Protein AF-A0A6P4Y983-F1 (afdb_monomer)

Organism: Branchiostoma belcheri (NCBI:txid7741)

Secondary structure (DSSP, 8-state):
--------------------------PPPPPP--SSSS----HHHHHHTT----TT-HHHHHHHHHHHHHHHHHHT--TTT------SS-HHHHHHHHHHHHS-STTS-S-----SEEEEEPPS-TT--HHHHHHHHHHTT---EEE-SSSS-EEEEE--SS--HHHHHHHHHHHHHHHHHTT--SS-----

InterPro domains:
  IPR015421 Pyridoxal phosphate-dependent transferase, major domain [G3DSA:3.40.640.10] (42-106)
  IPR015422 Pyridoxal phosphate-dependent transferase, small domain [G3DSA:3.90.1150.10] (110-191)
  IPR015424 Pyridoxal phosphate-dependent transferase [SSF53383] (32-105)
  IPR015424 Pyridoxal phosphate-dependent transferase [SSF53383] (116-183)

Solvent-accessible surface area (backbone atoms only — not comparable to full-atom values): 12971 Å² total; per-residue (Å²): 138,83,90,85,88,85,85,89,82,89,88,85,81,86,84,90,78,83,93,72,88,79,92,67,91,67,76,80,79,80,76,87,57,92,56,101,62,82,65,77,74,56,71,68,59,59,57,56,69,79,56,91,72,53,86,83,34,68,66,44,45,50,52,52,51,50,52,31,53,50,52,32,60,75,68,72,50,59,74,91,84,47,83,63,76,91,70,92,70,55,74,67,50,57,54,50,55,46,51,74,70,72,51,75,83,88,71,92,71,77,77,88,78,57,70,47,66,36,77,42,69,61,71,92,46,94,69,64,46,71,70,59,56,48,51,56,33,40,76,71,73,46,82,70,44,85,37,80,88,62,99,57,69,30,33,31,47,72,67,73,77,102,72,52,75,66,56,54,52,51,51,52,50,51,51,52,51,48,32,52,78,51,72,45,66,82,80,69,76,76,86,127

Radius of gyration: 29.9 Å; Cα contacts (8 Å, |Δi|>4): 115; chains: 1; bounding box: 56×86×86 Å

Nearest PDB structures (foldseek):
  1m32-assembly3_E  TM=9.397E-01  e=3.507E-06  Salmonella enterica subsp. enterica serovar Typhimurium
  7e7g-assembly1_A-2  TM=9.393E-01  e=1.374E-05  Pseudomonas aeruginosa PAO1
  6pd2-assembly2_B  TM=8.589E-01  e=5.385E-05  Treponema denticola ATCC 35405
  3zrq-assembly1_A  TM=8.409E-01  e=9.790E-03  Saccharolobus solfataricus P2
  5wt5-assembly1_B  TM=8.359E-01  e=9.911E-01  Helicobacter pylori 26695

Sequence (192 aa):
MPLNRQANAAISNGNHSPAAEKAGSSLPADKKLFTPGPLGVSLTTKQAMLRDLGSRDVEFVNKVSFIRQRLLEVAGVPASTHTCVPVQGSGTFAVEAVITTTVPRESGKVKEDRYIITSYHFPDHPAFSFKDFYSRLNDKGQVIYPGKVTKADCFRVGNIGHLFPEDMQHLLHCIQEVCADMGIPLPLKTSS

Structure (mmCIF, N/CA/C/O backbone):
data_AF-A0A6P4Y983-F1
#
_entry.id   AF-A0A6P4Y983-F1
#
loop_
_atom_site.group_PDB
_atom_site.id
_atom_site.type_symbol
_atom_site.label_atom_id
_atom_site.label_alt_id
_atom_site.label_comp_id
_atom_site.label_asym_id
_atom_site.label_entity_id
_atom_site.label_seq_id
_atom_site.pdbx_PDB_ins_code
_atom_site.Cartn_x
_atom_site.Cartn_y
_atom_site.Cartn_z
_atom_site.occupancy
_atom_site.B_iso_or_equiv
_atom_site.auth_seq_id
_atom_site.auth_comp_id
_atom_site.auth_asym_id
_atom_site.auth_atom_id
_atom_site.pdbx_PDB_model_num
ATOM 1 N N . MET A 1 1 ? 1.356 -61.936 58.377 1.00 36.00 1 MET A N 1
ATOM 2 C CA . MET A 1 1 ? 1.682 -62.749 57.181 1.00 36.00 1 MET A CA 1
ATOM 3 C C . MET A 1 1 ? 0.462 -63.578 56.817 1.00 36.00 1 MET A C 1
ATOM 5 O O . MET A 1 1 ? -0.178 -64.008 57.772 1.00 36.00 1 MET A O 1
ATOM 9 N N . PRO A 1 2 ? 0.148 -63.859 55.535 1.00 45.09 2 PRO A N 1
ATOM 10 C CA . PRO A 1 2 ? 0.715 -63.389 54.248 1.00 45.09 2 PRO A CA 1
ATOM 11 C C . PRO A 1 2 ? -0.309 -62.470 53.501 1.00 45.09 2 PRO A C 1
ATOM 13 O O . PRO A 1 2 ? -1.456 -62.405 53.919 1.00 45.09 2 PRO A O 1
ATOM 16 N N . LEU A 1 3 ? -0.048 -61.586 52.523 1.00 36.44 3 LEU A N 1
ATOM 17 C CA . LEU A 1 3 ? 0.793 -61.550 51.312 1.00 36.44 3 LEU A CA 1
ATOM 18 C C . LEU A 1 3 ? 0.511 -62.677 50.304 1.00 36.44 3 LEU A C 1
ATOM 20 O O . LEU A 1 3 ? 1.189 -63.693 50.338 1.00 36.44 3 LEU A O 1
ATOM 24 N N . ASN A 1 4 ? -0.371 -62.448 49.320 1.00 39.00 4 ASN A N 1
ATOM 25 C CA . ASN A 1 4 ? 0.031 -62.759 47.945 1.00 39.00 4 ASN A CA 1
ATOM 26 C C . ASN A 1 4 ? -0.693 -61.938 46.865 1.00 39.00 4 ASN A C 1
ATOM 28 O O . ASN A 1 4 ? -1.918 -61.861 46.817 1.00 39.00 4 ASN A O 1
ATOM 32 N N . ARG A 1 5 ? 0.133 -61.344 45.999 1.00 41.91 5 ARG A N 1
ATOM 33 C CA . ARG A 1 5 ? -0.174 -60.765 44.683 1.00 41.91 5 ARG A CA 1
ATOM 34 C C . ARG A 1 5 ? -0.239 -61.884 43.639 1.00 41.91 5 ARG A C 1
ATOM 36 O O . ARG A 1 5 ? 0.450 -62.880 43.813 1.00 41.91 5 ARG A O 1
ATOM 43 N N . GLN A 1 6 ? -0.908 -61.616 42.515 1.00 40.38 6 GLN A N 1
ATOM 44 C CA . GLN A 1 6 ? -0.418 -61.712 41.115 1.00 40.38 6 GLN A CA 1
ATOM 45 C C . GLN A 1 6 ? -1.664 -61.668 40.200 1.00 40.38 6 GLN A C 1
ATOM 47 O O . GLN A 1 6 ? -2.589 -62.435 40.413 1.00 40.38 6 GLN A O 1
ATOM 52 N N . ALA A 1 7 ? -1.910 -60.643 39.378 1.00 37.19 7 ALA A N 1
ATOM 53 C CA . ALA A 1 7 ? -1.194 -60.115 38.206 1.00 37.19 7 ALA A CA 1
ATOM 54 C C . ALA A 1 7 ? -1.564 -60.810 36.875 1.00 37.19 7 ALA A C 1
ATOM 56 O O . ALA A 1 7 ? -1.353 -62.004 36.717 1.00 37.19 7 ALA A O 1
ATOM 57 N N . ASN A 1 8 ? -1.984 -59.956 35.926 1.00 33.09 8 ASN A N 1
ATOM 58 C CA . ASN A 1 8 ? -1.940 -60.057 34.456 1.00 33.09 8 ASN A CA 1
ATOM 59 C C . ASN A 1 8 ? -2.870 -61.050 33.732 1.00 33.09 8 ASN A C 1
ATOM 61 O O . ASN A 1 8 ? -2.694 -62.254 33.824 1.00 33.09 8 ASN A O 1
ATOM 65 N N . ALA A 1 9 ? -3.752 -60.555 32.851 1.00 33.47 9 ALA A N 1
ATOM 66 C CA . ALA A 1 9 ? -3.425 -60.177 31.463 1.00 33.47 9 ALA A CA 1
ATOM 67 C C . ALA A 1 9 ? -4.703 -59.999 30.600 1.00 33.47 9 ALA A C 1
ATOM 69 O O . ALA A 1 9 ? -5.496 -60.915 30.456 1.00 33.47 9 ALA A O 1
ATOM 70 N N . ALA A 1 10 ? -4.849 -58.803 30.022 1.00 33.09 10 ALA A N 1
ATOM 71 C CA . ALA A 1 10 ? -4.981 -58.546 28.582 1.00 33.09 10 ALA A CA 1
ATOM 72 C C . ALA A 1 10 ? -6.091 -59.218 27.711 1.00 33.09 10 ALA A C 1
ATOM 74 O O . ALA A 1 10 ? -6.131 -60.426 27.531 1.00 33.09 10 ALA A O 1
ATOM 75 N N . ILE A 1 11 ? -6.800 -58.337 26.974 1.00 33.16 11 ILE A N 1
ATOM 76 C CA . ILE A 1 11 ? -7.170 -58.443 25.537 1.00 33.16 11 ILE A CA 1
ATOM 77 C C . ILE A 1 11 ? -8.535 -59.083 25.169 1.00 33.16 11 ILE A C 1
ATOM 79 O O . ILE A 1 11 ? -8.665 -60.255 24.851 1.00 33.16 11 ILE A O 1
ATOM 83 N N . SER A 1 12 ? -9.513 -58.182 25.005 1.00 33.38 12 SER A N 1
ATOM 84 C CA . SER A 1 12 ? -10.130 -57.816 23.711 1.00 33.38 12 SER A CA 1
ATOM 85 C C . SER A 1 12 ? -11.592 -58.160 23.411 1.00 33.38 12 SER A C 1
ATOM 87 O O . SER A 1 12 ? -12.067 -59.275 23.577 1.00 33.38 12 SER A O 1
ATOM 89 N N . ASN A 1 13 ? -12.180 -57.133 22.787 1.00 33.12 13 ASN A N 1
ATOM 90 C CA . ASN A 1 13 ? -13.103 -57.138 21.659 1.00 33.12 13 ASN A CA 1
ATOM 91 C C . ASN A 1 13 ? -14.608 -57.254 21.900 1.00 33.12 13 ASN A C 1
ATOM 93 O O . ASN A 1 13 ? -15.177 -58.334 21.966 1.00 33.12 13 ASN A O 1
ATOM 97 N N . GLY A 1 14 ? -15.226 -56.077 21.741 1.00 30.78 14 GLY A N 1
ATOM 98 C CA . GLY A 1 14 ? -16.339 -55.878 20.815 1.00 30.78 14 GLY A CA 1
ATOM 99 C C . GLY A 1 14 ? -17.711 -56.106 21.439 1.00 30.78 14 GLY A C 1
ATOM 100 O O . GLY A 1 14 ? -17.898 -56.969 22.273 1.00 30.78 14 GLY A O 1
ATOM 101 N N . ASN A 1 15 ? -18.758 -55.391 21.065 1.00 35.94 15 ASN A N 1
ATOM 102 C CA . ASN A 1 15 ? -18.921 -54.392 20.026 1.00 35.94 15 ASN A CA 1
ATOM 103 C C . ASN A 1 15 ? -20.331 -53.837 20.267 1.00 35.94 15 ASN A C 1
ATOM 105 O O . ASN A 1 15 ? -21.235 -54.655 20.364 1.00 35.94 15 ASN A O 1
ATOM 109 N N . HIS A 1 16 ? -20.530 -52.523 20.369 1.00 37.16 16 HIS A N 1
ATOM 110 C CA . HIS A 1 16 ? -21.762 -51.815 19.972 1.00 37.16 16 HIS A CA 1
ATOM 111 C C . HIS A 1 16 ? -21.658 -50.346 20.386 1.00 37.16 16 HIS A C 1
ATOM 113 O O . HIS A 1 16 ? -21.718 -49.992 21.562 1.00 37.16 16 HIS A O 1
ATOM 119 N N . SER A 1 17 ? -21.557 -49.463 19.401 1.00 38.34 17 SER A N 1
ATOM 120 C CA . SER A 1 17 ? -22.125 -48.125 19.528 1.00 38.34 17 SER A CA 1
ATOM 121 C C . SER A 1 17 ? -22.629 -47.668 18.165 1.00 38.34 17 SER A C 1
ATOM 123 O O . SER A 1 17 ? -21.912 -47.825 17.174 1.00 38.34 17 SER A O 1
ATOM 125 N N . PRO A 1 18 ? -23.870 -47.160 18.092 1.00 41.25 18 PRO A N 1
ATOM 126 C CA . PRO A 1 18 ? -24.474 -46.743 16.845 1.00 41.25 18 PRO A CA 1
ATOM 127 C C . PRO A 1 18 ? -23.830 -45.431 16.400 1.00 41.25 18 PRO A C 1
ATOM 129 O O . PRO A 1 18 ? -23.745 -44.464 17.157 1.00 41.25 18 PRO A O 1
ATOM 132 N N . ALA A 1 19 ? -23.377 -45.411 15.152 1.00 43.94 19 ALA A N 1
ATOM 133 C CA . ALA A 1 19 ? -23.026 -44.188 14.461 1.00 43.94 19 ALA A CA 1
ATOM 134 C C . ALA A 1 19 ? -24.310 -43.376 14.242 1.00 43.94 19 ALA A C 1
ATOM 136 O O . ALA A 1 19 ? -25.071 -43.636 13.314 1.00 43.94 19 ALA A O 1
ATOM 137 N N . ALA A 1 20 ? -24.545 -42.403 15.118 1.00 43.97 20 ALA A N 1
ATOM 138 C CA . ALA A 1 20 ? -25.485 -41.319 14.901 1.00 43.97 20 ALA A CA 1
ATOM 139 C C . ALA A 1 20 ? -24.720 -39.992 15.003 1.00 43.97 20 ALA A C 1
ATOM 141 O O . ALA A 1 20 ? -24.242 -39.599 16.064 1.00 43.97 20 ALA A O 1
ATOM 142 N N . GLU A 1 21 ? -24.578 -39.356 13.842 1.00 49.66 21 GLU A N 1
ATOM 143 C CA . GLU A 1 21 ? -24.830 -37.928 13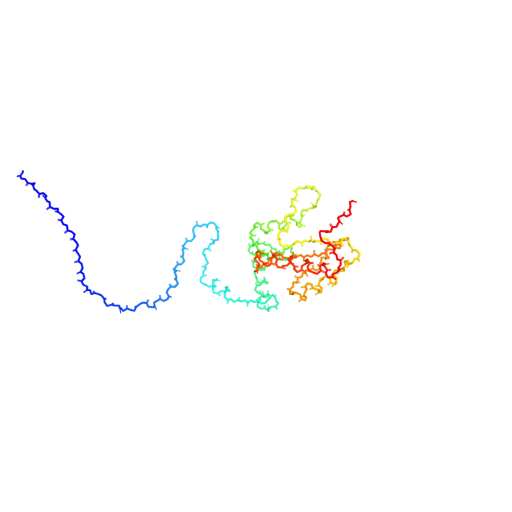.659 1.00 49.66 21 GLU A CA 1
ATOM 144 C C . GLU A 1 21 ? -24.073 -36.944 14.573 1.00 49.66 21 GLU A C 1
ATOM 146 O O . GLU A 1 21 ? -24.551 -36.515 15.619 1.00 49.66 21 GLU A O 1
ATOM 151 N N . LYS A 1 22 ? -22.916 -36.467 14.097 1.00 42.50 22 LYS A N 1
ATOM 152 C CA . LYS A 1 22 ? -22.428 -35.112 14.407 1.00 42.50 22 LYS A CA 1
ATOM 153 C C . LYS A 1 22 ? -21.806 -34.467 13.173 1.00 42.50 22 LYS A C 1
ATOM 155 O O . LYS A 1 22 ? -20.603 -34.242 13.110 1.00 42.50 22 LYS A O 1
ATOM 160 N N . ALA A 1 23 ? -22.647 -34.093 12.212 1.00 48.88 23 ALA A N 1
ATOM 161 C CA . ALA A 1 23 ? -22.323 -32.995 11.304 1.00 48.88 23 ALA A CA 1
ATOM 162 C C . ALA A 1 23 ? -22.575 -31.661 12.032 1.00 48.88 23 ALA A C 1
ATOM 164 O O . ALA A 1 23 ? -23.458 -30.886 11.683 1.00 48.88 23 ALA A O 1
ATOM 165 N N . GLY A 1 24 ? -21.829 -31.422 13.111 1.00 43.47 24 GLY A N 1
ATOM 166 C CA . GLY A 1 24 ? -21.739 -30.11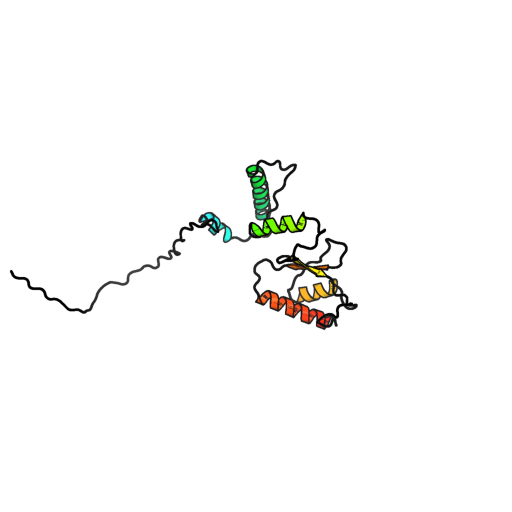0 13.735 1.00 43.47 24 GLY A CA 1
ATOM 167 C C . GLY A 1 24 ? -20.550 -29.394 13.119 1.00 43.47 24 GLY A C 1
ATOM 168 O O . GLY A 1 24 ? -19.415 -29.669 13.499 1.00 43.47 24 GLY A O 1
ATOM 169 N N . SER A 1 25 ? -20.779 -28.497 12.163 1.00 53.72 25 SER A N 1
ATOM 170 C CA . SER A 1 25 ? -19.728 -27.609 11.665 1.00 53.72 25 SER A CA 1
ATOM 171 C C . SER A 1 25 ? -19.395 -26.562 12.736 1.00 53.72 25 SER A C 1
ATOM 173 O O . SER A 1 25 ? -19.797 -25.404 12.639 1.00 53.72 25 SER A O 1
ATOM 175 N N . SER A 1 26 ? -18.693 -26.950 13.797 1.00 56.28 26 SER A N 1
ATOM 176 C CA . SER A 1 26 ? -18.066 -25.979 14.688 1.00 56.28 26 SER A CA 1
ATOM 177 C C . SER A 1 26 ? -16.671 -25.707 14.150 1.00 56.28 26 SER A C 1
ATOM 179 O O . SER A 1 26 ? -15.782 -26.552 14.276 1.00 56.28 26 SER A O 1
ATOM 181 N N . LEU A 1 27 ? -16.480 -24.538 13.537 1.00 64.06 27 LEU A N 1
ATOM 182 C CA . LEU A 1 27 ? -15.137 -24.006 13.322 1.00 64.06 27 LEU A CA 1
ATOM 183 C C . LEU A 1 27 ? -14.352 -24.128 14.645 1.00 64.06 27 LEU A C 1
ATOM 185 O O . LEU A 1 27 ? -14.930 -23.855 15.704 1.00 64.06 27 LEU A O 1
ATOM 189 N N . PRO A 1 28 ? -13.079 -24.560 14.621 1.00 69.69 28 PRO A N 1
ATOM 190 C CA . PRO A 1 28 ? -12.283 -24.686 15.835 1.00 69.69 28 PRO A CA 1
ATOM 191 C C . PRO A 1 28 ? -12.297 -23.370 16.616 1.00 69.69 28 PRO A C 1
ATOM 193 O O . PRO A 1 28 ? -12.066 -22.308 16.040 1.00 69.69 28 PRO A O 1
ATOM 196 N N . ALA A 1 29 ? -12.577 -23.435 17.921 1.00 79.00 29 ALA A N 1
ATOM 197 C CA . ALA A 1 29 ? -12.545 -22.252 18.771 1.00 79.00 29 ALA A CA 1
ATOM 198 C C . ALA A 1 29 ? -11.149 -21.610 18.728 1.00 79.00 29 ALA A C 1
ATOM 200 O O . ALA A 1 29 ? -10.134 -22.303 18.839 1.00 79.00 29 ALA A O 1
ATOM 201 N N . ASP A 1 30 ? -11.098 -20.284 18.579 1.00 85.00 30 ASP A N 1
ATOM 202 C CA . ASP A 1 30 ? -9.824 -19.571 18.531 1.00 85.00 30 ASP A CA 1
ATOM 203 C C . ASP A 1 30 ? -9.040 -19.748 19.833 1.00 85.00 30 ASP A C 1
ATOM 205 O O . ASP A 1 30 ? -9.584 -19.657 20.941 1.00 85.00 30 ASP A O 1
ATOM 209 N N . LYS A 1 31 ? -7.722 -19.914 19.704 1.00 85.00 31 LYS A N 1
ATOM 210 C CA . LYS A 1 31 ? -6.819 -19.869 20.855 1.00 85.00 31 LYS A CA 1
ATOM 211 C C . LYS A 1 31 ? -6.843 -18.470 21.472 1.00 85.00 31 LYS A C 1
ATOM 213 O O . LYS A 1 31 ? -6.829 -17.462 20.766 1.00 85.00 31 LYS A O 1
ATOM 218 N N . LYS A 1 32 ? -6.827 -18.399 22.805 1.00 88.00 32 LYS A N 1
ATOM 219 C CA . LYS A 1 32 ? -6.610 -17.133 23.514 1.00 88.00 32 LYS A CA 1
ATOM 220 C C . LYS A 1 32 ? -5.156 -16.704 23.325 1.00 88.00 32 LYS A C 1
ATOM 222 O O . LYS A 1 32 ? -4.243 -17.474 23.612 1.00 88.00 32 LYS A O 1
ATOM 227 N N . LEU A 1 33 ? -4.959 -15.491 22.813 1.00 80.94 33 LEU A N 1
ATOM 228 C CA . LEU A 1 33 ? -3.638 -14.921 22.567 1.00 80.94 33 LEU A CA 1
ATOM 229 C C . LEU A 1 33 ? -3.233 -14.060 23.769 1.00 80.94 33 LEU A C 1
ATOM 231 O O . LEU A 1 33 ? -3.879 -13.054 24.046 1.00 80.94 33 LEU A O 1
ATOM 235 N N . PHE A 1 34 ? -2.174 -14.470 24.469 1.00 76.12 34 PHE A N 1
ATOM 236 C CA . PHE A 1 34 ? -1.554 -13.738 25.585 1.00 76.12 34 PHE A CA 1
ATOM 237 C C . PHE A 1 34 ? -0.229 -13.081 25.155 1.00 76.12 34 PHE A C 1
ATOM 239 O O . PHE A 1 34 ? 0.748 -13.063 25.898 1.00 76.12 34 PHE A O 1
ATOM 246 N N . THR A 1 35 ? -0.172 -12.602 23.914 1.00 77.06 35 THR A N 1
ATOM 247 C CA . THR A 1 35 ? 0.988 -11.923 23.320 1.00 77.06 35 THR A CA 1
ATOM 248 C C . THR A 1 35 ? 0.759 -10.407 23.311 1.00 77.06 35 THR A C 1
ATOM 250 O O . THR A 1 35 ? -0.382 -9.971 23.423 1.00 77.06 35 THR A O 1
ATOM 253 N N . PRO A 1 36 ? 1.799 -9.569 23.148 1.00 69.00 36 PRO A N 1
ATOM 254 C CA . PRO A 1 36 ? 1.614 -8.126 22.941 1.00 69.00 36 PRO A CA 1
ATOM 255 C C . PRO A 1 36 ? 1.048 -7.779 21.548 1.00 69.00 36 PRO A C 1
ATOM 257 O O . PRO A 1 36 ? 0.652 -6.643 21.308 1.00 69.00 36 PRO A O 1
ATOM 260 N N . GLY A 1 37 ? 1.005 -8.747 20.626 1.00 77.06 37 GLY A N 1
ATOM 261 C CA . GLY A 1 37 ? 0.435 -8.611 19.288 1.00 77.06 37 GLY A CA 1
ATOM 262 C C . GLY A 1 37 ? 0.902 -9.730 18.340 1.00 77.06 37 GLY A C 1
ATOM 263 O O . GLY A 1 37 ? 1.975 -10.295 18.568 1.00 77.06 37 GLY A O 1
ATOM 264 N N . PRO A 1 38 ? 0.129 -10.064 17.286 1.00 78.31 38 PRO A N 1
ATOM 265 C CA . PRO A 1 38 ? -1.274 -9.688 17.090 1.00 78.31 38 PRO A CA 1
ATOM 266 C C . PRO A 1 38 ? -2.184 -10.325 18.156 1.00 78.31 38 PRO A C 1
ATOM 268 O O . PRO A 1 38 ? -1.856 -11.360 18.732 1.00 78.31 38 PRO A O 1
ATOM 271 N N . LEU A 1 39 ? -3.323 -9.682 18.425 1.00 85.31 39 LEU A N 1
ATOM 272 C CA . LEU A 1 39 ? -4.297 -10.097 19.438 1.00 85.31 39 LEU A CA 1
ATOM 273 C C . LEU A 1 39 ? -5.536 -10.728 18.800 1.00 85.31 39 LEU A C 1
ATOM 275 O O . LEU A 1 39 ? -5.837 -10.511 17.626 1.00 85.31 39 LEU A O 1
ATOM 279 N N . GLY A 1 40 ? -6.281 -11.494 19.599 1.00 86.19 40 GLY A N 1
ATOM 280 C CA . GLY A 1 40 ? -7.595 -11.976 19.191 1.00 86.19 40 GLY A CA 1
ATOM 281 C C . GLY A 1 40 ? -8.564 -10.804 19.031 1.00 86.19 40 GLY A C 1
ATOM 282 O O . GLY A 1 40 ? -8.617 -9.924 19.887 1.00 86.19 40 GLY A O 1
ATOM 283 N N . VAL A 1 41 ? -9.339 -10.806 17.949 1.00 91.19 41 VAL A N 1
ATOM 284 C CA . VAL A 1 41 ? -10.368 -9.793 17.668 1.00 91.19 41 VAL A CA 1
ATOM 285 C C . VAL A 1 41 ? -11.774 -10.367 17.867 1.00 91.19 41 VAL A C 1
ATOM 287 O O . VAL A 1 41 ? -11.961 -11.587 17.872 1.00 91.19 41 VAL A O 1
ATOM 290 N N . SER A 1 42 ? -12.774 -9.498 18.033 1.00 92.50 42 SER A N 1
ATOM 291 C CA . SER A 1 42 ? -14.175 -9.914 18.161 1.00 92.50 42 SER A CA 1
ATOM 292 C C . SER A 1 42 ? -14.702 -10.564 16.874 1.00 92.50 42 SER A C 1
ATOM 294 O O . SER A 1 42 ? -14.169 -10.355 15.781 1.00 92.50 42 SER A O 1
ATOM 296 N N . LEU A 1 43 ? -15.809 -11.309 16.983 1.00 92.88 43 LEU A N 1
ATOM 297 C CA . LEU A 1 43 ? -16.495 -11.882 15.819 1.00 92.88 43 LEU A CA 1
ATOM 298 C C . LEU A 1 43 ? -16.912 -10.801 14.810 1.00 92.88 43 LEU A C 1
ATOM 300 O O . LEU A 1 43 ? -16.751 -10.992 13.608 1.00 92.88 43 LEU A O 1
ATOM 304 N N . THR A 1 44 ? -17.379 -9.649 15.294 1.00 95.38 44 THR A N 1
ATOM 305 C CA . THR A 1 44 ? -17.794 -8.526 14.442 1.00 95.38 44 THR A CA 1
ATOM 306 C C . THR A 1 44 ? -16.636 -7.957 13.622 1.00 95.38 44 THR A C 1
ATOM 308 O O . THR A 1 44 ? -16.822 -7.644 12.449 1.00 95.38 44 THR A O 1
ATOM 311 N N . THR A 1 45 ? -15.421 -7.888 14.181 1.00 93.88 45 THR A N 1
ATOM 312 C CA . THR A 1 45 ? -14.225 -7.493 13.422 1.00 93.88 45 THR A CA 1
ATOM 313 C C . THR A 1 45 ? -13.888 -8.516 12.343 1.00 93.88 45 THR A C 1
ATOM 315 O O . THR A 1 45 ? -13.619 -8.126 11.212 1.00 93.88 45 THR A O 1
ATOM 318 N N . LYS A 1 46 ? -13.957 -9.819 12.650 1.00 93.50 46 LYS A N 1
ATOM 319 C CA . LYS A 1 46 ? -13.714 -10.878 11.653 1.00 93.50 46 LYS A CA 1
ATOM 320 C C . LYS A 1 46 ? -14.717 -10.821 10.504 1.00 93.50 46 LYS A C 1
ATOM 322 O O . LYS A 1 46 ? -14.328 -10.904 9.347 1.00 93.50 46 LYS A O 1
ATOM 327 N N . GLN A 1 47 ? -15.998 -10.638 10.816 1.00 95.06 47 GLN A N 1
ATOM 328 C CA . GLN A 1 47 ? -17.056 -10.511 9.812 1.00 95.06 47 GLN A CA 1
ATOM 329 C C . GLN A 1 47 ? -16.864 -9.278 8.923 1.00 95.06 47 GLN A C 1
ATOM 331 O O . GLN A 1 47 ? -17.108 -9.357 7.724 1.00 95.06 47 GLN A O 1
ATOM 336 N N . ALA A 1 48 ? -16.380 -8.161 9.476 1.00 92.19 48 ALA A N 1
ATOM 337 C CA . ALA A 1 48 ? -16.097 -6.959 8.695 1.00 92.19 48 ALA A CA 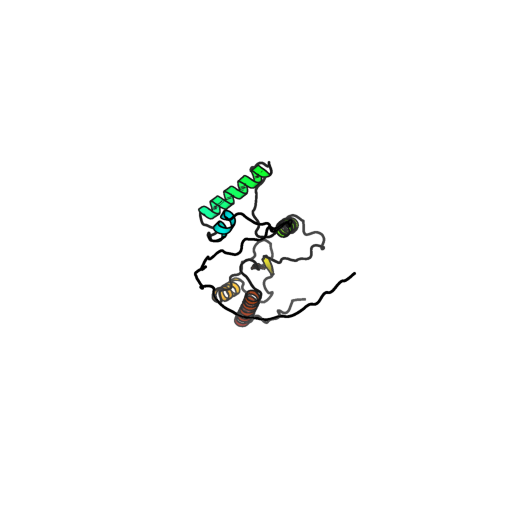1
ATOM 338 C C . ALA A 1 48 ? -15.011 -7.173 7.624 1.00 92.19 48 ALA A C 1
ATOM 340 O O . ALA A 1 48 ? -15.017 -6.464 6.623 1.00 92.19 48 ALA A O 1
ATOM 341 N N . MET A 1 49 ? -14.113 -8.150 7.806 1.00 92.56 49 MET A N 1
ATOM 342 C CA . MET A 1 49 ? -13.078 -8.500 6.823 1.00 92.56 49 MET A CA 1
ATOM 343 C C . MET A 1 49 ? -13.622 -9.279 5.619 1.00 92.56 49 MET A C 1
ATOM 345 O O . MET A 1 49 ? -12.929 -9.394 4.619 1.00 92.56 49 MET A O 1
ATOM 349 N N . LEU A 1 50 ? -14.847 -9.810 5.694 1.00 95.69 50 LEU A N 1
ATOM 350 C CA . LEU A 1 50 ? -15.484 -10.551 4.597 1.00 95.69 50 LEU A CA 1
ATOM 351 C C . LEU A 1 50 ? -16.117 -9.628 3.545 1.00 95.69 50 LEU A C 1
ATOM 353 O O . LEU A 1 50 ? -16.895 -10.087 2.709 1.00 95.69 50 LEU A O 1
ATOM 357 N N . ARG A 1 51 ? -15.855 -8.321 3.624 1.00 92.69 51 ARG A N 1
ATOM 358 C CA . ARG A 1 51 ? -16.472 -7.321 2.765 1.00 92.69 51 ARG A CA 1
ATOM 359 C C . ARG A 1 51 ? -15.424 -6.369 2.211 1.00 92.69 51 ARG A C 1
ATOM 361 O O . ARG A 1 51 ? -14.844 -5.577 2.951 1.00 92.69 51 ARG A O 1
ATOM 368 N N . ASP A 1 52 ? -15.260 -6.409 0.897 1.00 91.12 52 ASP A N 1
ATOM 369 C CA . ASP A 1 52 ? -14.407 -5.482 0.166 1.00 91.12 52 ASP A CA 1
ATOM 370 C C . ASP A 1 52 ? -15.139 -4.170 -0.116 1.00 91.12 52 ASP A C 1
ATOM 372 O O . ASP A 1 52 ? -16.341 -4.146 -0.391 1.00 91.12 52 ASP A O 1
ATOM 376 N N . LEU A 1 53 ? -14.400 -3.064 -0.058 1.00 82.75 53 LEU A N 1
ATOM 377 C CA . LEU A 1 53 ? -14.880 -1.741 -0.435 1.00 82.75 53 LEU A CA 1
ATOM 378 C C . LEU A 1 53 ? -13.859 -1.088 -1.362 1.00 82.75 53 LEU A C 1
ATOM 380 O O . LEU A 1 53 ? -12.656 -1.106 -1.095 1.00 82.75 53 LEU A O 1
ATOM 384 N N . GLY A 1 54 ? -14.341 -0.472 -2.439 1.00 80.12 54 GLY A N 1
ATOM 385 C CA . GLY A 1 54 ? -13.491 0.330 -3.310 1.00 80.12 54 GLY A CA 1
ATOM 386 C C . GLY A 1 54 ? -13.008 1.594 -2.595 1.00 80.12 54 GLY A C 1
ATOM 387 O O . GLY A 1 54 ? -13.740 2.203 -1.822 1.00 80.12 54 GLY A O 1
ATOM 388 N N . SER A 1 55 ? -11.797 2.058 -2.905 1.00 77.50 55 SER A N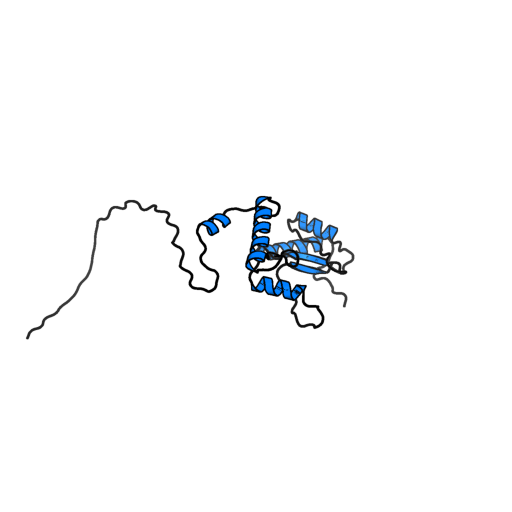 1
ATOM 389 C CA . SER A 1 55 ? -11.211 3.254 -2.271 1.00 77.50 55 SER A CA 1
ATOM 390 C C . SER A 1 55 ? -11.983 4.557 -2.526 1.00 77.50 55 SER A C 1
ATOM 392 O O . SER A 1 55 ? -11.815 5.528 -1.791 1.00 77.50 55 SER A O 1
ATOM 394 N N . ARG A 1 56 ? -12.825 4.583 -3.568 1.00 78.94 56 ARG A N 1
ATOM 395 C CA . ARG A 1 56 ? -13.713 5.703 -3.919 1.00 78.94 56 ARG A CA 1
ATOM 396 C C . ARG A 1 56 ? -15.166 5.492 -3.482 1.00 78.94 56 ARG A C 1
ATOM 398 O O . ARG A 1 56 ? -15.994 6.359 -3.740 1.00 78.94 56 ARG A O 1
ATOM 405 N N . ASP A 1 57 ? -15.479 4.358 -2.859 1.00 85.62 57 ASP A N 1
ATOM 406 C CA . ASP A 1 57 ? -16.807 4.099 -2.311 1.00 85.62 57 ASP A CA 1
ATOM 407 C C . ASP A 1 57 ? -17.100 5.104 -1.187 1.00 85.62 57 ASP A C 1
ATOM 409 O O . ASP A 1 57 ? -16.260 5.336 -0.312 1.00 85.62 57 ASP A O 1
ATOM 413 N N . VAL A 1 58 ? -18.298 5.691 -1.203 1.00 88.56 58 VAL A N 1
ATOM 414 C CA . VAL A 1 58 ? -18.769 6.630 -0.176 1.00 88.56 58 VAL A CA 1
ATOM 415 C C . VAL A 1 58 ? -18.664 6.008 1.214 1.00 88.56 58 VAL A C 1
ATOM 417 O O . VAL A 1 58 ? -18.262 6.682 2.164 1.00 88.56 58 VAL A O 1
ATOM 420 N N . GLU A 1 59 ? -18.960 4.716 1.349 1.00 91.50 59 GLU A N 1
ATOM 421 C CA . GLU A 1 59 ? -18.841 4.024 2.626 1.00 91.50 59 GLU A CA 1
ATOM 422 C C . GLU A 1 59 ? -17.384 3.946 3.100 1.00 91.50 59 GLU A C 1
ATOM 424 O O . GLU A 1 59 ? -17.102 4.220 4.271 1.00 91.50 59 GLU A O 1
ATOM 429 N N . PHE A 1 60 ? -16.448 3.611 2.207 1.00 86.31 60 PHE A N 1
ATOM 430 C CA . PHE A 1 60 ? -15.022 3.558 2.535 1.00 86.31 60 PHE A CA 1
ATOM 431 C C . PHE A 1 60 ? -14.504 4.936 2.951 1.00 86.31 60 PHE A C 1
ATOM 433 O O . PHE A 1 60 ? -13.878 5.075 4.005 1.00 86.31 60 PHE A O 1
ATOM 440 N N . VAL A 1 61 ? -14.822 5.966 2.164 1.00 83.38 61 VAL A N 1
ATOM 441 C CA . VAL A 1 61 ? -14.423 7.354 2.429 1.00 83.38 61 VAL A CA 1
ATOM 442 C C . VAL A 1 61 ? -14.951 7.821 3.785 1.00 83.38 61 VAL A C 1
ATOM 444 O O . VAL A 1 61 ? -14.183 8.351 4.592 1.00 83.38 61 VAL A O 1
ATOM 447 N N . ASN A 1 62 ? -16.226 7.559 4.082 1.00 91.19 62 ASN A N 1
ATOM 448 C CA . ASN A 1 62 ? -16.837 7.933 5.357 1.00 91.19 62 ASN A CA 1
ATOM 449 C C . ASN A 1 62 ? -16.184 7.208 6.539 1.00 91.19 62 ASN A C 1
ATOM 451 O O . ASN A 1 62 ? -15.892 7.839 7.556 1.00 91.19 62 ASN A O 1
ATOM 455 N N . LYS A 1 63 ? -15.886 5.909 6.404 1.00 91.25 63 LYS A N 1
ATOM 456 C CA . LYS A 1 63 ? -15.180 5.132 7.437 1.00 91.25 63 LYS A CA 1
ATOM 457 C C . LYS A 1 63 ? -13.778 5.671 7.699 1.00 91.25 63 LYS A C 1
ATOM 459 O O . LYS A 1 63 ? -13.405 5.868 8.855 1.00 91.25 63 LYS A O 1
ATOM 464 N N . VAL A 1 64 ? -13.013 5.955 6.647 1.00 89.81 64 VAL A N 1
ATOM 465 C CA . VAL A 1 64 ? -11.664 6.523 6.777 1.00 89.81 64 VAL A CA 1
ATOM 466 C C . VAL A 1 64 ? -11.719 7.911 7.415 1.00 89.81 64 VAL A C 1
ATOM 468 O O . VAL A 1 64 ? -10.943 8.187 8.330 1.00 89.81 64 VAL A O 1
ATOM 471 N N . SER A 1 65 ? -12.648 8.771 6.990 1.00 88.56 65 SER A N 1
ATOM 472 C CA . SER A 1 65 ? -12.835 10.105 7.576 1.00 88.56 65 SER A CA 1
ATOM 473 C C . SER A 1 65 ? -13.177 10.025 9.064 1.00 88.56 65 SER A C 1
ATOM 475 O O . SER A 1 65 ? -12.568 10.716 9.881 1.00 88.56 65 SER A O 1
ATOM 477 N N . PHE A 1 66 ? -14.100 9.132 9.430 1.00 94.56 66 PHE A N 1
ATOM 478 C CA . PHE A 1 66 ? -14.481 8.886 10.817 1.00 94.56 66 PHE A CA 1
ATOM 479 C C . PHE A 1 66 ? -13.286 8.443 11.672 1.00 94.56 66 PHE A C 1
ATOM 481 O O . PHE A 1 66 ? -13.036 9.024 12.727 1.00 94.56 66 PHE A O 1
ATOM 488 N N . ILE A 1 67 ? -12.510 7.457 11.208 1.00 92.50 67 ILE A N 1
ATOM 489 C CA . ILE A 1 67 ? -11.327 6.960 11.928 1.00 92.50 67 ILE A CA 1
ATOM 490 C C . ILE A 1 67 ? -10.306 8.082 12.131 1.00 92.50 67 ILE A C 1
ATOM 492 O O . ILE A 1 67 ? -9.817 8.274 13.243 1.00 92.50 67 ILE A O 1
ATOM 496 N N . ARG A 1 68 ? -10.009 8.853 11.076 1.00 93.50 68 ARG A N 1
ATOM 497 C CA . ARG A 1 68 ? -9.049 9.964 11.138 1.00 93.50 68 ARG A CA 1
ATOM 498 C C . ARG A 1 68 ? -9.444 10.994 12.190 1.00 93.50 68 ARG A C 1
ATOM 500 O O . ARG A 1 68 ? -8.593 11.397 12.976 1.00 93.50 68 ARG A O 1
ATOM 507 N N . GLN A 1 69 ? -10.718 11.378 12.224 1.00 92.56 69 GLN A N 1
ATOM 508 C CA . GLN A 1 69 ? -11.237 12.349 13.184 1.00 92.56 69 GLN A CA 1
ATOM 509 C C . GLN A 1 69 ? -11.189 11.811 14.622 1.00 92.56 69 GLN A C 1
ATOM 511 O O . GLN A 1 69 ? -10.665 12.476 15.515 1.00 92.56 69 GLN A O 1
ATOM 516 N N . ARG A 1 70 ? -11.652 10.574 14.844 1.00 95.81 70 ARG A N 1
ATOM 517 C CA . ARG A 1 70 ? -11.644 9.950 16.179 1.00 95.81 70 ARG A CA 1
ATOM 518 C C . ARG A 1 70 ? -10.237 9.783 16.742 1.00 95.81 70 ARG A C 1
ATOM 520 O O . ARG A 1 70 ? -10.057 9.920 17.947 1.00 95.81 70 ARG A O 1
ATOM 527 N N . LEU A 1 71 ? -9.239 9.519 15.901 1.00 92.88 71 LEU A N 1
ATOM 528 C CA . LEU A 1 71 ? -7.850 9.417 16.351 1.00 92.88 71 LEU A CA 1
ATOM 529 C C . LEU A 1 71 ? -7.292 10.759 16.846 1.00 92.88 71 LEU A C 1
ATOM 531 O O . LEU A 1 71 ? -6.555 10.766 17.828 1.00 92.88 71 LEU A O 1
ATOM 535 N N . LEU A 1 72 ? -7.672 11.885 16.232 1.00 91.69 72 LEU A N 1
ATOM 536 C CA . LEU A 1 72 ? -7.292 13.214 16.732 1.00 91.69 72 LEU A CA 1
ATOM 537 C C . LEU A 1 72 ? -7.944 13.516 18.083 1.00 91.69 72 LEU A C 1
ATOM 539 O O . LEU A 1 72 ? -7.279 14.011 18.990 1.00 91.69 72 LEU A O 1
ATOM 543 N N . GLU A 1 73 ? -9.223 13.163 18.230 1.00 95.31 73 GLU A N 1
ATOM 544 C CA . GLU A 1 73 ? -9.958 13.319 19.489 1.00 95.31 73 GLU A CA 1
ATOM 545 C C . GLU A 1 73 ? -9.336 12.491 20.617 1.00 95.31 73 GLU A C 1
ATOM 547 O O . GLU A 1 73 ? -9.122 13.009 21.710 1.00 95.31 73 GLU A O 1
ATOM 552 N N . VAL A 1 74 ? -8.993 11.225 20.350 1.00 95.56 74 VAL A N 1
ATOM 553 C CA . VAL A 1 74 ? -8.310 10.350 21.319 1.00 95.56 74 VAL A CA 1
ATOM 554 C C . VAL A 1 74 ? -6.930 10.895 21.689 1.00 95.56 74 VAL A C 1
ATOM 556 O O . VAL A 1 74 ? -6.538 10.819 22.851 1.00 95.56 74 VAL A O 1
ATOM 559 N N . ALA A 1 75 ? -6.201 11.463 20.727 1.00 94.00 75 ALA A N 1
ATOM 560 C CA . ALA A 1 75 ? -4.902 12.084 20.970 1.00 94.00 75 ALA A CA 1
ATOM 561 C C . ALA A 1 75 ? -4.993 13.459 21.664 1.00 94.00 75 ALA A C 1
ATOM 563 O O . ALA A 1 75 ? -3.969 13.986 22.092 1.00 94.00 75 ALA A O 1
ATOM 564 N N . GLY A 1 76 ? -6.189 14.050 21.778 1.00 95.62 76 GLY A N 1
ATOM 565 C CA . GLY A 1 76 ? -6.395 15.351 22.416 1.00 95.62 76 GLY A CA 1
ATOM 566 C C . GLY A 1 76 ? -5.814 16.534 21.636 1.00 95.62 76 GLY A C 1
ATOM 567 O O . GLY A 1 76 ? -5.466 17.548 22.240 1.00 95.62 76 GLY A O 1
ATOM 568 N N . VAL A 1 77 ? -5.689 16.423 20.309 1.00 95.31 77 VAL A N 1
ATOM 569 C CA . VAL A 1 77 ? -5.107 17.469 19.449 1.00 95.31 77 VAL A CA 1
ATOM 570 C C . VAL A 1 77 ? -6.160 18.111 18.540 1.00 95.31 77 VAL A C 1
ATOM 572 O O . VAL A 1 77 ? -7.070 17.426 18.066 1.00 95.31 77 VAL A O 1
ATOM 575 N N . PRO A 1 78 ? -6.063 19.421 18.250 1.00 93.62 78 PRO A N 1
ATOM 576 C CA . PRO A 1 78 ? -7.044 20.087 17.408 1.00 93.62 78 PRO A CA 1
ATOM 577 C C . PRO A 1 78 ? -6.798 19.799 15.921 1.00 93.62 78 PRO A C 1
ATOM 579 O O . PRO A 1 78 ? -5.672 19.873 15.426 1.00 93.62 78 PRO A O 1
ATOM 582 N N . ALA A 1 79 ? -7.884 19.556 15.182 1.00 90.56 79 ALA A N 1
ATOM 583 C CA . ALA A 1 79 ? -7.845 19.299 13.739 1.00 90.56 79 ALA A CA 1
ATOM 584 C C . ALA A 1 79 ? -7.355 20.498 12.901 1.00 90.56 79 ALA A C 1
ATOM 586 O O . ALA A 1 79 ? -7.012 20.344 11.733 1.00 90.56 79 ALA A O 1
ATOM 587 N N . SER A 1 80 ? -7.304 21.698 13.488 1.00 93.81 80 SER A N 1
ATOM 588 C CA . SER A 1 80 ? -6.749 22.891 12.842 1.00 93.81 80 SER A CA 1
ATOM 589 C C . SER A 1 80 ? -5.228 22.847 12.700 1.00 93.81 80 SER A C 1
ATOM 591 O O . SER A 1 80 ? -4.686 23.515 11.823 1.00 93.81 80 SER A O 1
ATOM 593 N N . THR A 1 81 ? -4.534 22.082 13.547 1.00 95.62 81 THR A N 1
ATOM 594 C CA . THR A 1 81 ? -3.067 21.978 13.525 1.00 95.62 81 THR A CA 1
ATOM 595 C C . THR A 1 81 ? -2.572 20.563 13.251 1.00 95.62 81 THR A C 1
ATOM 597 O O . THR A 1 81 ? -1.424 20.399 12.849 1.00 95.62 81 THR A O 1
ATOM 600 N N . HIS A 1 82 ? -3.418 19.546 13.433 1.00 94.94 82 HIS A N 1
ATOM 601 C CA . HIS A 1 82 ? -3.059 18.142 13.249 1.00 94.94 82 HIS A CA 1
ATOM 602 C C . HIS A 1 82 ? -4.033 17.427 12.314 1.00 94.94 82 HIS A C 1
ATOM 604 O O . HIS A 1 82 ? -5.229 17.698 12.290 1.00 94.94 82 HIS A O 1
ATOM 610 N N . THR A 1 83 ? -3.522 16.438 11.585 1.00 92.00 83 THR A N 1
ATOM 611 C CA . THR A 1 83 ? -4.330 15.469 10.839 1.00 92.00 83 THR A CA 1
ATOM 612 C C . THR A 1 83 ? -3.828 14.062 11.129 1.00 92.00 83 THR A C 1
ATOM 614 O O . THR A 1 83 ? -2.648 13.851 11.395 1.00 92.00 83 THR A O 1
ATOM 617 N N . CYS A 1 84 ? -4.720 13.080 11.034 1.00 88.12 84 CYS A N 1
ATOM 618 C CA . CYS A 1 84 ? -4.348 11.674 10.998 1.00 88.12 84 CYS A CA 1
ATOM 619 C C . CYS A 1 84 ? -4.240 11.216 9.538 1.00 88.12 84 CYS A C 1
ATOM 621 O O . CYS A 1 84 ? -5.117 11.526 8.725 1.00 88.12 84 CYS A O 1
ATOM 623 N N . VAL A 1 85 ? -3.181 10.475 9.213 1.00 89.00 85 VAL A N 1
ATOM 624 C CA . VAL A 1 85 ? -2.991 9.820 7.914 1.00 89.00 85 VAL A CA 1
ATOM 625 C C . VAL A 1 85 ? -2.821 8.321 8.170 1.00 89.00 85 VAL A C 1
ATOM 627 O O . VAL A 1 85 ? -1.776 7.917 8.678 1.00 89.00 85 VAL A O 1
ATOM 630 N N . PRO A 1 86 ? -3.833 7.487 7.869 1.00 85.94 86 PRO A N 1
ATOM 631 C CA . PRO A 1 86 ? -3.697 6.042 7.967 1.00 85.9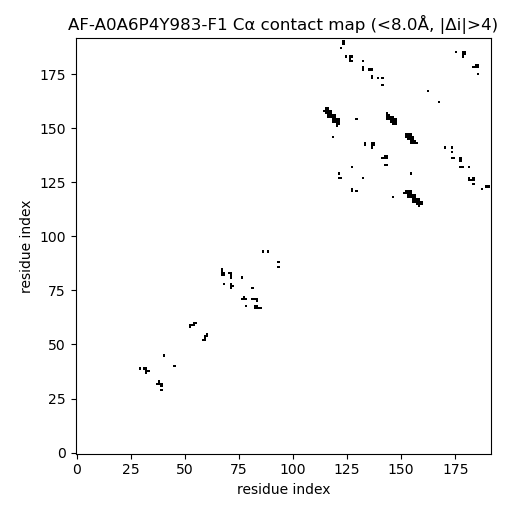4 86 PRO A CA 1
ATOM 632 C C . PRO A 1 86 ? -2.637 5.549 6.984 1.00 85.94 86 PRO A C 1
ATOM 634 O O . PRO A 1 86 ? -2.647 5.927 5.812 1.00 85.94 86 PRO A O 1
ATOM 637 N N . VAL A 1 87 ? -1.741 4.692 7.460 1.00 85.88 87 VAL A N 1
ATOM 638 C CA . VAL A 1 87 ? -0.687 4.073 6.655 1.00 85.88 87 VAL A CA 1
ATOM 639 C C . VAL A 1 87 ? -0.883 2.562 6.643 1.00 85.88 87 VAL A C 1
ATOM 641 O O . VAL A 1 87 ? -1.226 1.966 7.663 1.00 85.88 87 VAL A O 1
ATOM 644 N N . GLN A 1 88 ? -0.709 1.938 5.479 1.00 83.69 88 GLN A N 1
ATOM 645 C CA . GLN A 1 88 ? -0.811 0.488 5.345 1.00 83.69 88 GLN A CA 1
ATOM 646 C C . GLN A 1 88 ? 0.514 -0.134 5.786 1.00 83.69 88 GLN A C 1
ATOM 648 O O . GLN A 1 88 ? 1.541 0.118 5.169 1.00 83.69 88 GLN A O 1
ATOM 653 N N . GLY A 1 89 ? 0.499 -0.898 6.877 1.00 83.00 89 GLY A N 1
ATOM 654 C CA . GLY A 1 89 ? 1.695 -1.538 7.417 1.00 83.00 89 GLY A CA 1
ATOM 655 C C . GLY A 1 89 ? 1.658 -1.678 8.937 1.00 83.00 89 GLY A C 1
ATOM 656 O O . GLY A 1 89 ? 0.648 -1.402 9.584 1.00 83.00 89 GLY A O 1
ATOM 657 N N . SER A 1 90 ? 2.769 -2.139 9.509 1.00 83.12 90 SER A N 1
ATOM 658 C CA . SER A 1 90 ? 2.953 -2.269 10.958 1.00 83.12 90 SER A CA 1
ATOM 659 C C . SER A 1 90 ? 3.334 -0.933 11.618 1.00 83.12 90 SER A C 1
ATOM 661 O O . SER A 1 90 ? 3.566 0.073 10.950 1.00 83.12 90 SER A O 1
ATOM 663 N N . GLY A 1 91 ? 3.460 -0.917 12.950 1.00 77.25 91 GLY A N 1
ATOM 664 C CA . GLY A 1 91 ? 3.968 0.259 13.668 1.00 77.25 91 GLY A CA 1
ATOM 665 C C . GLY A 1 91 ? 5.377 0.672 13.222 1.00 77.25 91 GLY A C 1
ATOM 666 O O . GLY A 1 91 ? 5.634 1.857 13.030 1.00 77.25 91 GLY A O 1
ATOM 667 N N . THR A 1 92 ? 6.264 -0.297 12.971 1.00 77.19 92 THR A N 1
ATOM 668 C CA . THR A 1 92 ? 7.612 -0.038 12.436 1.00 77.19 92 THR A CA 1
ATOM 669 C C . THR A 1 92 ? 7.549 0.661 11.082 1.00 77.19 92 THR A C 1
ATOM 671 O O . THR A 1 92 ? 8.266 1.634 10.869 1.00 77.19 92 THR A O 1
ATOM 674 N N . PHE A 1 93 ? 6.631 0.235 10.207 1.00 79.31 93 PHE A N 1
ATOM 675 C CA . PHE A 1 93 ? 6.436 0.875 8.907 1.00 79.31 93 PHE A CA 1
ATOM 676 C C . PHE A 1 93 ? 6.069 2.358 9.043 1.00 79.31 93 PHE A C 1
ATOM 678 O O . PHE A 1 93 ? 6.631 3.204 8.351 1.00 79.31 93 PHE A O 1
ATOM 685 N N . ALA A 1 94 ? 5.159 2.693 9.963 1.00 80.25 94 ALA A N 1
ATOM 686 C CA . ALA A 1 94 ? 4.774 4.082 10.202 1.00 80.25 94 ALA A CA 1
ATOM 687 C C . ALA A 1 94 ? 5.963 4.940 10.675 1.00 80.25 94 ALA A C 1
ATOM 689 O O . ALA A 1 94 ? 6.133 6.067 10.210 1.00 80.25 94 ALA A O 1
ATOM 690 N N . VAL A 1 95 ? 6.805 4.398 11.561 1.00 77.50 95 VAL A N 1
ATOM 691 C CA . VAL A 1 95 ? 8.011 5.080 12.058 1.00 77.50 95 VAL A CA 1
ATOM 692 C C . VAL A 1 95 ? 9.007 5.328 10.923 1.00 77.50 95 VAL A C 1
ATOM 694 O O . VAL A 1 95 ? 9.481 6.453 10.761 1.00 77.50 95 VAL A O 1
ATOM 697 N N . GLU A 1 96 ? 9.284 4.320 10.096 1.00 77.81 96 GLU A N 1
ATOM 698 C CA . GLU A 1 96 ? 10.183 4.459 8.945 1.00 77.81 96 GLU A CA 1
ATOM 699 C C . GLU A 1 96 ? 9.650 5.459 7.913 1.00 77.81 96 GLU A C 1
ATOM 701 O O . GLU A 1 96 ? 10.409 6.292 7.413 1.00 77.81 96 GLU A O 1
ATOM 706 N N . ALA A 1 97 ? 8.346 5.437 7.625 1.00 79.56 97 ALA A N 1
ATOM 707 C CA . ALA A 1 97 ? 7.719 6.369 6.692 1.00 79.56 97 ALA A CA 1
ATOM 708 C C . ALA A 1 97 ? 7.885 7.832 7.138 1.00 79.56 97 ALA A C 1
ATOM 710 O O . ALA A 1 97 ? 8.184 8.700 6.314 1.00 79.56 97 ALA A O 1
ATOM 711 N N . VAL A 1 98 ? 7.746 8.103 8.441 1.00 83.56 98 VAL A N 1
ATOM 712 C CA . VAL A 1 98 ? 7.990 9.437 9.006 1.00 83.56 98 VAL A CA 1
ATOM 713 C C . VAL A 1 98 ? 9.465 9.800 8.880 1.00 83.56 98 VAL A C 1
ATOM 715 O O . VAL A 1 98 ? 9.779 10.803 8.246 1.00 83.56 98 VAL A O 1
ATOM 718 N N . ILE A 1 99 ? 10.373 8.965 9.398 1.00 75.62 99 ILE A N 1
ATOM 719 C CA . ILE A 1 99 ? 11.820 9.243 9.402 1.00 75.62 99 ILE A CA 1
ATOM 720 C C . ILE A 1 99 ? 12.329 9.520 7.984 1.00 75.62 99 ILE A C 1
ATOM 722 O O . ILE A 1 99 ? 13.008 10.516 7.749 1.00 75.62 99 ILE A O 1
ATOM 726 N N . THR A 1 100 ? 11.963 8.680 7.019 1.00 73.44 100 THR A N 1
ATOM 727 C CA . THR A 1 100 ? 12.424 8.806 5.626 1.00 73.44 100 THR A CA 1
ATOM 728 C C . THR A 1 100 ? 11.856 10.023 4.891 1.00 73.44 100 THR A C 1
ATOM 730 O O . THR A 1 100 ? 12.433 10.439 3.884 1.00 73.44 100 THR A O 1
ATOM 733 N N . THR A 1 101 ? 10.755 10.601 5.379 1.00 74.88 101 THR A N 1
ATOM 734 C CA . THR A 1 101 ? 10.091 11.760 4.762 1.00 74.88 101 THR A CA 1
ATOM 735 C C . THR A 1 101 ? 10.449 13.077 5.450 1.00 74.88 101 THR A C 1
ATOM 737 O O . THR A 1 101 ? 10.512 14.108 4.784 1.00 74.88 101 THR A O 1
ATOM 740 N N . THR A 1 102 ? 10.683 13.071 6.766 1.00 80.50 102 THR A N 1
ATOM 741 C CA . THR A 1 102 ? 10.907 14.296 7.551 1.00 80.50 102 THR A CA 1
ATOM 742 C C . THR A 1 102 ? 12.373 14.568 7.869 1.00 80.50 102 THR A C 1
ATOM 744 O O . THR A 1 102 ? 12.703 15.701 8.212 1.00 80.50 102 THR A O 1
ATOM 747 N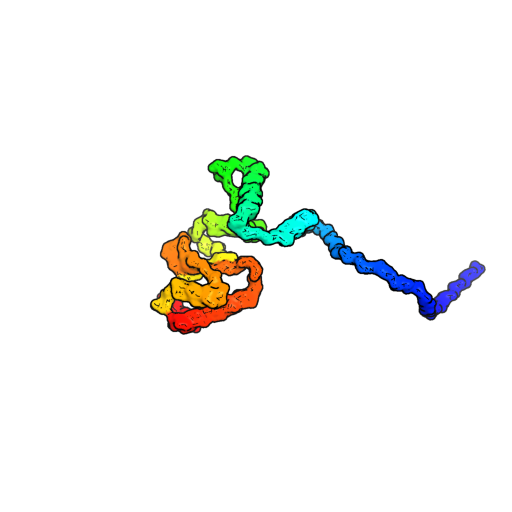 N . VAL A 1 103 ? 13.259 13.569 7.783 1.00 77.00 103 VAL A N 1
ATOM 748 C CA . VAL A 1 103 ? 14.696 13.759 8.038 1.00 77.00 103 VAL A CA 1
ATOM 749 C C . VAL A 1 103 ? 15.405 14.201 6.747 1.00 77.00 103 VAL A C 1
ATOM 751 O O . VAL A 1 103 ? 15.330 13.493 5.738 1.00 77.00 103 VAL A O 1
ATOM 754 N N . PRO A 1 104 ? 16.109 15.353 6.744 1.00 73.75 104 PRO A N 1
ATOM 755 C CA . PRO A 1 104 ? 16.899 15.799 5.600 1.00 73.75 104 PRO A CA 1
ATOM 756 C C . PRO A 1 104 ? 17.964 14.773 5.201 1.00 73.75 104 PRO A C 1
ATOM 758 O O . PRO A 1 104 ? 18.584 14.133 6.046 1.00 73.75 104 PRO A O 1
ATOM 761 N N . ARG A 1 105 ? 18.231 14.652 3.898 1.00 65.44 105 ARG A N 1
ATOM 762 C CA . ARG A 1 105 ? 19.182 13.669 3.338 1.00 65.44 105 ARG A CA 1
ATOM 763 C C . ARG A 1 105 ? 20.659 13.974 3.619 1.00 65.44 105 ARG A C 1
ATOM 765 O O . ARG A 1 105 ? 21.540 13.242 3.168 1.00 65.44 105 ARG A O 1
ATOM 772 N N . GLU A 1 106 ? 20.950 15.035 4.358 1.00 59.81 106 GLU A N 1
ATOM 773 C CA . GLU A 1 106 ? 22.308 15.467 4.665 1.00 59.81 106 GLU A CA 1
ATOM 774 C C . GLU A 1 106 ? 22.896 14.645 5.815 1.00 59.81 106 GLU A C 1
ATOM 776 O O . GLU A 1 106 ? 22.874 15.067 6.966 1.00 59.81 106 GLU A O 1
ATOM 781 N N . SER A 1 107 ? 23.363 13.431 5.493 1.00 51.06 107 SER A N 1
ATOM 782 C CA . SER A 1 107 ? 24.475 12.694 6.141 1.00 51.06 107 SER A CA 1
ATOM 783 C C . SER A 1 107 ? 24.372 11.169 5.959 1.00 51.06 107 SER A C 1
ATOM 785 O O . SER A 1 107 ? 24.413 10.415 6.922 1.00 51.06 107 SER A O 1
ATOM 787 N N . GLY A 1 108 ? 24.258 10.688 4.715 1.00 50.03 108 GLY A N 1
ATOM 788 C CA . GLY A 1 108 ? 24.859 9.423 4.235 1.00 50.03 108 GLY A CA 1
ATOM 789 C C . GLY A 1 108 ? 24.710 8.104 5.024 1.00 50.03 108 GLY A C 1
ATOM 790 O O . GLY A 1 108 ? 25.460 7.177 4.734 1.00 50.03 108 GLY A O 1
ATOM 791 N N . LYS A 1 109 ? 23.813 7.972 6.010 1.00 46.88 109 LYS A N 1
ATOM 792 C CA . LYS A 1 109 ? 23.730 6.776 6.877 1.00 46.88 109 LYS A CA 1
ATOM 793 C C . LYS A 1 109 ? 22.358 6.114 6.961 1.00 46.88 109 LYS A C 1
ATOM 795 O O . LYS A 1 109 ? 22.213 5.134 7.686 1.00 46.88 109 LYS A O 1
ATOM 800 N N . VAL A 1 110 ? 21.372 6.569 6.193 1.00 47.62 110 VAL A N 1
ATOM 801 C CA . VAL A 1 110 ? 20.137 5.795 6.011 1.00 47.62 110 VAL A CA 1
ATOM 802 C C . VAL A 1 110 ? 20.338 4.914 4.782 1.00 47.62 110 VAL A C 1
ATOM 804 O O . VAL A 1 110 ? 20.334 5.415 3.660 1.00 47.62 110 VAL A O 1
ATOM 807 N N . LYS A 1 111 ? 20.579 3.612 4.994 1.00 45.44 111 LYS A N 1
ATOM 808 C CA . LYS A 1 111 ? 20.531 2.612 3.915 1.00 45.44 111 LYS A CA 1
ATOM 809 C C . LYS A 1 111 ? 19.184 2.743 3.201 1.00 45.44 111 LYS A C 1
ATOM 811 O O . LYS A 1 111 ? 18.144 2.807 3.855 1.00 45.44 111 LYS A O 1
ATOM 816 N N . GLU A 1 112 ? 19.221 2.861 1.876 1.00 51.31 112 GLU A N 1
ATOM 817 C CA . GLU A 1 112 ? 18.048 3.095 1.032 1.00 51.31 112 GLU A CA 1
ATOM 818 C C . GLU A 1 112 ? 17.205 1.831 0.856 1.00 51.31 112 GLU A C 1
ATOM 820 O O . GLU A 1 112 ? 17.087 1.255 -0.220 1.00 51.31 112 GLU A O 1
ATOM 825 N N . ASP A 1 113 ? 16.564 1.431 1.934 1.00 45.12 113 ASP A N 1
ATOM 826 C CA . ASP A 1 113 ? 15.776 0.218 2.010 1.00 45.12 113 ASP A CA 1
ATOM 827 C C . ASP A 1 113 ? 14.299 0.562 1.717 1.00 45.12 113 ASP A C 1
ATOM 829 O O . ASP A 1 113 ? 13.410 0.507 2.565 1.00 45.12 113 ASP A O 1
ATOM 833 N N . ARG A 1 114 ? 14.033 1.030 0.486 1.00 53.38 114 ARG A N 1
ATOM 834 C CA . ARG A 1 114 ? 12.677 1.375 0.012 1.00 53.38 114 ARG A CA 1
ATOM 835 C C . ARG A 1 114 ? 11.959 0.119 -0.477 1.00 53.38 114 ARG A C 1
ATOM 837 O O . ARG A 1 114 ? 11.953 -0.164 -1.674 1.00 53.38 114 ARG A O 1
ATOM 844 N N . TYR A 1 115 ? 11.343 -0.612 0.448 1.00 56.75 115 TYR A N 1
ATOM 845 C CA . TYR A 1 115 ? 10.743 -1.919 0.156 1.00 56.75 115 TYR A CA 1
ATOM 846 C C . TYR A 1 115 ? 9.329 -1.878 -0.440 1.00 56.75 115 TYR A C 1
ATOM 848 O O . TYR A 1 115 ? 8.928 -2.849 -1.070 1.00 56.75 115 TYR A O 1
ATOM 856 N N . ILE A 1 116 ? 8.582 -0.775 -0.284 1.00 68.31 116 ILE A N 1
ATOM 857 C CA . ILE A 1 116 ? 7.168 -0.705 -0.706 1.00 68.31 116 ILE A CA 1
ATOM 858 C C . ILE A 1 116 ? 6.976 0.014 -2.039 1.00 68.31 116 ILE A C 1
ATOM 860 O O . ILE A 1 116 ? 6.366 -0.541 -2.941 1.00 68.31 116 ILE A O 1
ATOM 864 N N . ILE A 1 117 ? 7.470 1.245 -2.177 1.00 69.56 117 ILE A N 1
ATOM 865 C CA . ILE A 1 117 ? 7.460 1.963 -3.456 1.00 69.56 117 ILE A CA 1
ATOM 866 C C . ILE A 1 117 ? 8.901 2.296 -3.797 1.00 69.56 117 ILE A C 1
ATOM 868 O O . ILE A 1 117 ? 9.509 3.195 -3.207 1.00 69.56 117 ILE A O 1
ATOM 872 N N . THR A 1 118 ? 9.442 1.571 -4.763 1.00 75.06 118 THR A N 1
ATOM 873 C CA . THR A 1 118 ? 10.815 1.750 -5.220 1.00 75.06 118 THR A CA 1
ATOM 874 C C . THR A 1 118 ? 10.804 2.672 -6.432 1.00 75.06 118 THR A C 1
ATOM 876 O O . THR A 1 118 ? 10.064 2.449 -7.388 1.00 75.06 118 THR A O 1
ATOM 879 N N . SER A 1 119 ? 11.578 3.759 -6.372 1.00 78.06 119 SER A N 1
ATOM 880 C CA . SER A 1 119 ? 11.759 4.671 -7.509 1.00 78.06 119 SER A CA 1
ATOM 881 C C . SER A 1 119 ? 12.992 4.246 -8.301 1.00 78.06 119 SER A C 1
ATOM 883 O O . SER A 1 119 ? 14.056 4.073 -7.714 1.00 78.06 119 SER A O 1
ATOM 885 N N . TYR A 1 120 ? 12.843 4.120 -9.614 1.00 83.00 120 TYR A N 1
ATOM 886 C CA . TYR A 1 120 ? 13.901 3.785 -10.560 1.00 83.00 120 TYR A CA 1
ATOM 887 C C . TYR A 1 120 ? 14.126 4.973 -11.485 1.00 83.00 120 TYR A C 1
ATOM 889 O O . TYR A 1 120 ? 13.167 5.567 -11.985 1.00 83.00 120 TYR A O 1
ATOM 897 N N . HIS A 1 121 ? 15.387 5.326 -11.716 1.00 85.19 121 HIS A N 1
ATOM 898 C CA . HIS A 1 121 ? 15.730 6.297 -12.748 1.00 85.19 121 HIS A CA 1
ATOM 899 C C . HIS A 1 121 ? 15.342 5.764 -14.126 1.00 85.19 121 HIS A C 1
ATOM 901 O O . HIS A 1 121 ? 15.361 4.553 -14.361 1.00 85.19 121 HIS A O 1
ATOM 907 N N . PHE A 1 122 ? 14.992 6.668 -15.038 1.00 88.56 122 PHE A N 1
ATOM 908 C CA . PHE A 1 122 ? 14.888 6.291 -16.441 1.00 88.56 122 PHE A CA 1
ATOM 909 C C . PHE A 1 122 ? 16.236 5.725 -16.915 1.00 88.56 122 PHE A C 1
ATOM 911 O O . PHE A 1 122 ? 17.278 6.290 -16.575 1.00 88.56 122 PHE A O 1
ATOM 918 N N . PRO A 1 123 ? 16.234 4.616 -17.674 1.00 88.25 123 PRO A N 1
ATOM 919 C CA . PRO A 1 123 ? 17.401 4.160 -18.406 1.00 88.25 123 PRO A CA 1
ATOM 920 C C . PRO A 1 123 ? 18.031 5.293 -19.214 1.00 88.25 123 PRO A C 1
ATOM 922 O O . PRO A 1 123 ? 17.348 5.958 -19.993 1.00 88.25 123 PRO A O 1
ATOM 925 N N . ASP A 1 124 ? 19.341 5.467 -19.060 1.00 87.25 124 ASP A N 1
ATOM 926 C CA . ASP A 1 124 ? 20.149 6.341 -19.909 1.00 87.25 124 ASP A CA 1
ATOM 927 C C . ASP A 1 124 ? 20.383 5.649 -21.262 1.00 87.25 124 ASP A C 1
ATOM 929 O O . ASP A 1 124 ? 21.417 5.030 -21.509 1.00 87.25 124 ASP A O 1
ATOM 933 N N . HIS A 1 125 ? 19.347 5.624 -22.103 1.00 89.88 125 HIS A N 1
ATOM 934 C CA . HIS A 1 125 ? 19.393 4.987 -23.416 1.00 89.88 125 HIS A CA 1
ATOM 935 C C . HIS A 1 125 ? 18.527 5.754 -24.427 1.00 89.88 125 HIS A C 1
ATOM 937 O O . HIS A 1 125 ? 17.368 6.044 -24.130 1.00 89.88 125 HIS A O 1
ATOM 943 N N . PRO A 1 126 ? 19.016 6.027 -25.653 1.00 91.62 126 PRO A N 1
ATOM 944 C CA . PRO A 1 126 ? 18.301 6.855 -26.631 1.00 91.62 126 PRO A CA 1
ATOM 945 C C . PRO A 1 126 ? 16.961 6.264 -27.092 1.00 91.62 126 PRO A C 1
ATOM 947 O O . PRO A 1 126 ? 16.071 7.004 -27.495 1.00 91.62 126 PRO A O 1
ATOM 950 N N . ALA A 1 127 ? 16.802 4.939 -27.024 1.00 93.25 127 ALA A N 1
ATOM 951 C CA . ALA A 1 127 ? 15.537 4.272 -27.344 1.00 93.25 127 ALA A CA 1
ATOM 952 C C . ALA A 1 127 ? 14.517 4.285 -26.185 1.00 93.25 127 ALA A C 1
ATOM 954 O O . ALA A 1 127 ? 13.378 3.857 -26.364 1.00 93.25 127 ALA A O 1
ATOM 955 N N . PHE A 1 128 ? 14.898 4.741 -24.984 1.00 93.44 128 PHE A N 1
ATOM 956 C CA . PHE A 1 128 ? 13.994 4.732 -23.839 1.00 93.44 128 PHE A CA 1
ATOM 957 C C . PHE A 1 128 ? 13.007 5.904 -23.888 1.00 93.44 128 PHE A C 1
ATOM 959 O O . PHE A 1 128 ? 13.376 7.074 -23.834 1.00 93.44 128 PHE A O 1
ATOM 966 N N . SER A 1 129 ? 11.718 5.572 -23.910 1.00 93.00 129 SER A N 1
ATOM 967 C CA . SER A 1 129 ? 10.611 6.501 -23.695 1.00 93.00 129 SER A CA 1
ATOM 968 C C . SER A 1 129 ? 9.693 5.912 -22.639 1.00 93.00 129 SER A C 1
ATOM 970 O O . SER A 1 129 ? 9.104 4.854 -22.859 1.00 93.00 129 SER A O 1
ATOM 972 N N . PHE A 1 130 ? 9.523 6.602 -21.507 1.00 91.75 130 PHE A N 1
ATOM 973 C CA . PHE A 1 130 ? 8.651 6.103 -20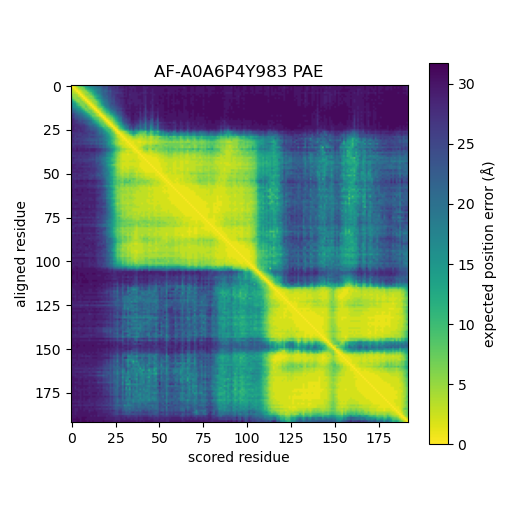.440 1.00 91.75 130 PHE A CA 1
ATOM 974 C C . PHE A 1 130 ? 7.213 5.881 -20.923 1.00 91.75 130 PHE A C 1
ATOM 976 O O . PHE A 1 130 ? 6.561 4.941 -20.485 1.00 91.75 130 PHE A O 1
ATOM 983 N N . LYS A 1 131 ? 6.724 6.712 -21.854 1.00 91.94 131 LYS A N 1
ATOM 984 C CA . LYS A 1 131 ? 5.381 6.560 -22.426 1.00 91.94 131 LYS A CA 1
ATOM 985 C C . LYS A 1 131 ? 5.229 5.225 -23.165 1.00 91.94 131 LYS A C 1
ATOM 987 O O . LYS A 1 131 ? 4.218 4.558 -22.978 1.00 91.94 131 LYS A O 1
ATOM 992 N N . ASP A 1 132 ? 6.214 4.857 -23.986 1.00 95.31 132 ASP A N 1
ATOM 993 C CA . ASP A 1 132 ? 6.199 3.601 -24.751 1.00 95.31 132 ASP A CA 1
ATOM 994 C C . ASP A 1 132 ? 6.413 2.394 -23.823 1.00 95.31 132 ASP A C 1
ATOM 996 O O . ASP A 1 132 ? 5.619 1.456 -23.817 1.00 95.31 132 ASP A O 1
ATOM 1000 N N . PHE A 1 133 ? 7.402 2.488 -22.930 1.00 94.94 133 PHE A N 1
ATOM 1001 C CA . PHE A 1 133 ? 7.686 1.475 -21.911 1.00 94.94 133 PHE A CA 1
ATOM 1002 C C . PHE A 1 133 ? 6.461 1.158 -21.039 1.00 94.94 133 PHE A C 1
ATOM 1004 O O . PHE A 1 133 ? 6.102 -0.005 -20.860 1.00 94.94 133 PHE A O 1
ATOM 1011 N N . TYR A 1 134 ? 5.782 2.194 -20.535 1.00 92.62 134 TYR A N 1
ATOM 1012 C CA . TYR A 1 134 ? 4.561 2.052 -19.744 1.00 92.62 134 TYR A CA 1
ATOM 1013 C C . TYR A 1 134 ? 3.432 1.401 -20.545 1.00 92.62 134 TYR A C 1
ATOM 1015 O O . TYR A 1 134 ? 2.785 0.492 -20.032 1.00 92.62 134 TYR A O 1
ATOM 1023 N N . SER A 1 135 ? 3.198 1.841 -21.787 1.00 92.75 135 SER A N 1
ATOM 1024 C CA . SER A 1 135 ? 2.126 1.290 -22.625 1.00 92.75 135 SER A CA 1
ATOM 1025 C C . SER A 1 135 ? 2.313 -0.211 -22.837 1.00 92.75 135 SER A C 1
ATOM 1027 O O . SER A 1 135 ? 1.391 -0.981 -22.594 1.00 92.75 135 SER A O 1
ATOM 1029 N N . ARG A 1 136 ? 3.528 -0.638 -23.200 1.00 96.62 136 ARG A N 1
ATOM 1030 C CA . ARG A 1 136 ? 3.839 -2.049 -23.472 1.00 96.62 136 ARG A CA 1
ATOM 1031 C C . ARG A 1 136 ? 3.761 -2.933 -22.229 1.00 96.62 136 ARG A C 1
ATOM 1033 O O . ARG A 1 136 ? 3.318 -4.073 -22.320 1.00 96.62 136 ARG A O 1
ATOM 1040 N N . LEU A 1 137 ? 4.171 -2.425 -21.064 1.00 92.44 137 LEU A N 1
ATOM 1041 C CA . LEU A 1 137 ? 3.989 -3.143 -19.799 1.00 92.44 137 LEU A CA 1
ATOM 1042 C C . LEU A 1 137 ? 2.511 -3.251 -19.421 1.00 92.44 137 LEU A C 1
ATOM 1044 O O . LEU A 1 137 ? 2.062 -4.320 -19.009 1.00 92.44 137 LEU A O 1
ATOM 1048 N N . ASN A 1 138 ? 1.747 -2.175 -19.608 1.00 90.19 138 ASN A N 1
ATOM 1049 C CA . ASN A 1 138 ? 0.313 -2.164 -19.346 1.00 90.19 138 ASN A CA 1
ATOM 1050 C C . ASN A 1 138 ? -0.439 -3.164 -20.241 1.00 90.19 138 ASN A C 1
ATOM 1052 O O . ASN A 1 138 ? -1.324 -3.861 -19.752 1.00 90.19 138 ASN A O 1
ATOM 1056 N N . ASP A 1 139 ? -0.043 -3.306 -21.509 1.00 93.44 139 ASP A N 1
ATOM 1057 C CA . ASP A 1 139 ? -0.598 -4.314 -22.427 1.00 93.44 139 ASP A CA 1
ATOM 1058 C C . ASP A 1 139 ? -0.308 -5.758 -21.967 1.00 93.44 139 ASP A C 1
ATOM 1060 O O . ASP A 1 139 ? -1.068 -6.676 -22.270 1.00 93.44 139 ASP A O 1
ATOM 1064 N N . LYS A 1 140 ? 0.750 -5.955 -21.168 1.00 92.06 140 LYS A N 1
ATOM 1065 C CA . LYS A 1 140 ? 1.085 -7.217 -20.479 1.00 92.06 140 LYS A CA 1
ATOM 1066 C C . LYS A 1 140 ? 0.449 -7.332 -19.082 1.00 92.06 140 LYS A C 1
ATOM 1068 O O . LYS A 1 140 ? 0.818 -8.204 -18.297 1.00 92.06 140 LYS A O 1
ATOM 1073 N N . GLY A 1 141 ? -0.484 -6.442 -18.738 1.00 90.12 141 GLY A N 1
ATOM 1074 C CA . GLY A 1 141 ? -1.164 -6.411 -17.440 1.00 90.12 141 GLY A CA 1
ATOM 1075 C C . GLY A 1 141 ? -0.318 -5.866 -16.283 1.00 90.12 141 GLY A C 1
ATOM 1076 O O . GLY A 1 141 ? -0.753 -5.930 -15.135 1.00 90.12 141 GLY A O 1
ATOM 1077 N N . GLN A 1 142 ? 0.870 -5.316 -16.559 1.00 91.94 142 GLN A N 1
ATOM 1078 C CA . GLN A 1 142 ? 1.799 -4.806 -15.550 1.00 91.94 142 GLN A CA 1
ATOM 1079 C C . GLN A 1 142 ? 1.704 -3.281 -15.454 1.00 91.94 142 GLN A C 1
ATOM 1081 O O . GLN A 1 142 ? 2.229 -2.544 -16.289 1.00 91.94 142 GLN A O 1
ATOM 1086 N N . VAL A 1 143 ? 1.031 -2.781 -14.417 1.00 87.44 143 VAL A N 1
ATOM 1087 C CA . VAL A 1 143 ? 0.828 -1.339 -14.225 1.00 87.44 143 VAL A CA 1
ATOM 1088 C C . VAL A 1 143 ? 1.888 -0.770 -13.284 1.00 87.44 143 VAL A C 1
ATOM 1090 O O . VAL A 1 143 ? 1.973 -1.154 -12.120 1.00 87.44 143 VAL A O 1
ATOM 1093 N N . ILE A 1 144 ? 2.662 0.200 -13.773 1.00 85.44 144 ILE A N 1
ATOM 1094 C CA . ILE A 1 144 ? 3.657 0.950 -12.988 1.00 85.44 144 ILE A CA 1
ATOM 1095 C C . ILE A 1 144 ? 3.295 2.436 -12.917 1.00 85.44 144 ILE A C 1
ATOM 1097 O O . ILE A 1 144 ? 2.506 2.938 -13.718 1.00 85.44 144 ILE A O 1
ATOM 1101 N N . TYR A 1 145 ? 3.877 3.169 -11.967 1.00 75.62 145 TYR A N 1
ATOM 1102 C CA . TYR A 1 145 ? 3.536 4.577 -11.748 1.00 75.62 145 TYR A CA 1
ATOM 1103 C C . TYR A 1 145 ? 4.599 5.520 -12.326 1.00 75.62 145 TYR A C 1
ATOM 1105 O O . TYR A 1 145 ? 5.795 5.294 -12.116 1.00 75.62 145 TYR A O 1
ATOM 1113 N N . PRO A 1 146 ? 4.211 6.634 -12.973 1.00 72.25 146 PRO A N 1
ATOM 1114 C CA . PRO A 1 146 ? 5.152 7.711 -13.258 1.00 72.25 146 PRO A CA 1
ATOM 1115 C C . PRO A 1 146 ? 5.682 8.313 -11.948 1.00 72.25 146 PRO A C 1
ATOM 1117 O O . PRO A 1 146 ? 4.925 8.589 -11.013 1.00 72.25 146 PRO A O 1
ATOM 1120 N N . GLY A 1 147 ? 6.990 8.552 -11.877 1.00 62.41 147 GLY A N 1
ATOM 1121 C CA . GLY A 1 147 ? 7.626 9.265 -10.778 1.00 62.41 147 GLY A CA 1
ATOM 1122 C C . GLY A 1 147 ? 7.836 10.730 -11.153 1.00 62.41 147 GLY A C 1
ATOM 1123 O O . GLY A 1 147 ? 8.726 11.059 -11.923 1.00 62.41 147 GLY A O 1
ATOM 1124 N N . LYS A 1 148 ? 7.037 11.641 -10.593 1.00 52.53 148 LYS A N 1
ATOM 1125 C CA . LYS A 1 148 ? 7.310 13.089 -10.640 1.00 52.53 148 LYS A CA 1
ATOM 1126 C C . LYS A 1 148 ? 7.137 13.686 -9.255 1.00 52.53 148 LYS A C 1
ATOM 1128 O O . LYS A 1 148 ? 6.113 14.285 -8.952 1.00 52.53 148 LYS A O 1
ATOM 1133 N N . VAL A 1 149 ? 8.112 13.459 -8.379 1.00 49.09 149 VAL A N 1
ATOM 1134 C CA . VAL A 1 149 ? 8.150 14.127 -7.062 1.00 49.09 149 VAL A CA 1
ATOM 1135 C C . VAL A 1 149 ? 9.454 14.919 -6.869 1.00 49.09 149 VAL A C 1
ATOM 1137 O O . VAL A 1 149 ? 9.546 15.734 -5.961 1.00 49.09 149 VAL A O 1
ATOM 1140 N N . THR A 1 150 ? 10.437 14.775 -7.766 1.00 50.88 150 THR A N 1
ATOM 1141 C CA . THR A 1 150 ? 11.699 15.539 -7.779 1.00 50.88 150 THR A CA 1
ATOM 1142 C C . THR A 1 150 ? 12.119 15.895 -9.215 1.00 50.88 150 THR A C 1
ATOM 1144 O O . THR A 1 150 ? 11.465 15.486 -10.170 1.00 50.88 150 THR A O 1
ATOM 1147 N N . LYS A 1 151 ? 13.217 16.654 -9.375 1.00 53.50 151 LYS A N 1
ATOM 1148 C CA . LYS A 1 151 ? 13.824 17.047 -10.669 1.00 53.50 151 LYS A CA 1
ATOM 1149 C C . LYS A 1 151 ? 14.372 15.878 -11.514 1.00 53.50 151 LYS A C 1
ATOM 1151 O O . LYS A 1 151 ? 14.921 16.132 -12.578 1.00 53.50 151 LYS A O 1
ATOM 1156 N N . ALA A 1 152 ? 14.291 14.637 -11.032 1.00 63.56 152 ALA A N 1
ATOM 1157 C CA . ALA A 1 152 ? 14.843 13.471 -11.710 1.00 63.56 152 ALA A CA 1
ATOM 1158 C C . ALA A 1 152 ? 13.747 12.698 -12.444 1.00 63.56 152 ALA A C 1
ATOM 1160 O O . ALA A 1 152 ? 12.717 12.352 -11.858 1.00 63.56 152 ALA A O 1
ATOM 1161 N N . ASP A 1 153 ? 14.016 12.387 -13.705 1.00 81.06 153 ASP A N 1
ATOM 1162 C CA . ASP A 1 153 ? 13.173 11.542 -14.533 1.00 81.06 153 ASP A CA 1
ATOM 1163 C C . ASP A 1 153 ? 13.201 10.096 -14.009 1.00 81.06 153 ASP A C 1
ATOM 1165 O O . ASP A 1 153 ? 14.220 9.398 -14.061 1.00 81.06 153 ASP A O 1
ATOM 1169 N N . CYS A 1 154 ? 12.087 9.672 -13.404 1.00 84.31 154 CYS A N 1
ATOM 1170 C CA . CYS A 1 154 ? 11.966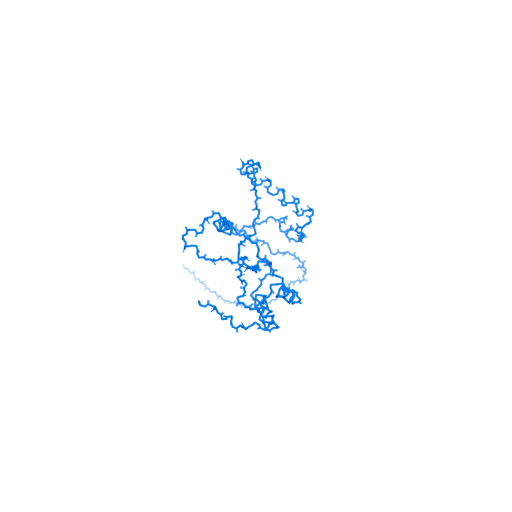 8.382 -12.734 1.00 84.31 154 CYS A CA 1
ATOM 1171 C C . CYS A 1 154 ? 10.575 7.756 -12.899 1.00 84.31 154 CYS A C 1
ATOM 1173 O O . CYS A 1 154 ? 9.575 8.426 -13.166 1.00 84.31 154 CYS A O 1
ATOM 1175 N N . PHE A 1 155 ? 10.504 6.443 -12.707 1.00 85.94 155 PHE A N 1
ATOM 1176 C CA . PHE A 1 155 ? 9.258 5.698 -12.537 1.00 85.94 155 PHE A CA 1
ATOM 1177 C C . PHE A 1 155 ? 9.279 4.929 -11.221 1.00 85.94 155 PHE A C 1
ATOM 1179 O O . PHE A 1 155 ? 10.304 4.851 -10.545 1.00 85.94 155 PHE A O 1
ATOM 1186 N N . ARG A 1 156 ? 8.127 4.405 -10.810 1.00 83.88 156 ARG A N 1
ATOM 1187 C CA . ARG A 1 156 ? 7.956 3.718 -9.530 1.00 83.88 156 ARG A CA 1
ATOM 1188 C C . ARG A 1 156 ? 7.292 2.367 -9.714 1.00 83.88 156 ARG A C 1
ATOM 1190 O O . ARG A 1 156 ? 6.296 2.264 -10.429 1.00 83.88 156 ARG A O 1
ATOM 1197 N N . VAL A 1 157 ? 7.805 1.377 -8.994 1.00 84.38 157 VAL A N 1
ATOM 1198 C CA . VAL A 1 157 ? 7.189 0.055 -8.845 1.00 84.38 157 VAL A CA 1
ATOM 1199 C C . VAL A 1 157 ? 6.732 -0.089 -7.399 1.00 84.38 157 VAL A C 1
ATOM 1201 O O . VAL A 1 157 ? 7.469 0.256 -6.473 1.00 84.38 157 VAL A O 1
ATOM 1204 N N . GLY A 1 158 ? 5.489 -0.529 -7.218 1.00 81.50 158 GLY A N 1
ATOM 1205 C CA . GLY A 1 158 ? 4.940 -0.862 -5.910 1.00 81.50 158 GLY A CA 1
ATOM 1206 C C . GLY A 1 158 ? 5.074 -2.359 -5.643 1.00 81.50 158 GLY A C 1
ATOM 1207 O O . GLY A 1 158 ? 4.633 -3.151 -6.465 1.00 81.50 158 GLY A O 1
ATOM 1208 N N . ASN A 1 159 ? 5.617 -2.732 -4.487 1.00 78.00 159 ASN A N 1
ATOM 1209 C CA . ASN A 1 159 ? 5.747 -4.114 -4.016 1.00 78.00 159 ASN A CA 1
ATOM 1210 C C . ASN A 1 159 ? 4.806 -4.344 -2.815 1.00 78.00 159 ASN A C 1
ATOM 1212 O O . ASN A 1 159 ? 5.218 -4.775 -1.741 1.00 78.00 159 ASN A O 1
ATOM 1216 N N . ILE A 1 160 ? 3.541 -3.947 -2.958 1.00 74.12 160 ILE A N 1
ATOM 1217 C CA . ILE A 1 160 ? 2.534 -3.911 -1.890 1.00 74.12 160 ILE A CA 1
ATOM 1218 C C . ILE A 1 160 ? 1.217 -4.510 -2.383 1.00 74.12 160 ILE A C 1
ATOM 1220 O O . ILE A 1 160 ? 0.792 -4.241 -3.503 1.00 74.12 160 ILE A O 1
ATOM 1224 N N . GLY A 1 161 ? 0.543 -5.271 -1.518 1.00 79.31 161 GLY A N 1
ATOM 1225 C CA . GLY A 1 161 ? -0.753 -5.885 -1.804 1.00 79.31 161 GLY A CA 1
ATOM 1226 C C . GLY A 1 161 ? -0.679 -7.408 -1.809 1.00 79.31 161 GLY A C 1
ATOM 1227 O O . GLY A 1 161 ? 0.118 -7.997 -1.084 1.00 79.31 161 GLY A O 1
ATOM 1228 N N . HIS A 1 162 ? -1.540 -8.039 -2.604 1.00 81.75 162 HIS A N 1
ATOM 1229 C CA . HIS A 1 162 ? -1.563 -9.488 -2.795 1.00 81.75 162 HIS A CA 1
ATOM 1230 C C . HIS A 1 162 ? -0.527 -9.883 -3.854 1.00 81.75 162 HIS A C 1
ATOM 1232 O O . HIS A 1 162 ? -0.883 -10.187 -4.986 1.00 81.75 162 HIS A O 1
ATOM 1238 N N . LEU A 1 163 ? 0.750 -9.764 -3.492 1.00 82.56 163 LEU A N 1
ATOM 1239 C CA . LEU A 1 163 ? 1.887 -10.057 -4.359 1.00 82.56 163 LEU A CA 1
ATOM 1240 C C . LEU A 1 163 ? 2.747 -11.143 -3.720 1.00 82.56 163 LEU A C 1
ATOM 1242 O O . LEU A 1 163 ? 3.060 -11.081 -2.527 1.00 82.56 163 LEU A O 1
ATOM 1246 N N . PHE A 1 164 ? 3.156 -12.102 -4.534 1.00 86.81 164 PHE A N 1
ATOM 1247 C CA . PHE A 1 164 ? 4.038 -13.204 -4.184 1.00 86.81 164 PHE A CA 1
ATOM 1248 C C . PHE A 1 164 ? 5.342 -13.126 -4.994 1.00 86.81 164 PHE A C 1
ATOM 1250 O O . PHE A 1 164 ? 5.446 -12.345 -5.948 1.00 86.81 164 PHE A O 1
ATOM 1257 N N . PRO A 1 165 ? 6.379 -13.903 -4.631 1.00 85.06 165 PRO A N 1
ATOM 1258 C CA . PRO A 1 165 ? 7.633 -13.938 -5.384 1.00 85.06 165 PRO A CA 1
ATOM 1259 C C . PRO A 1 165 ? 7.453 -14.209 -6.886 1.00 85.06 165 PRO A C 1
ATOM 1261 O O . PRO A 1 165 ? 8.198 -13.661 -7.699 1.00 85.06 165 PRO A O 1
ATOM 1264 N N . GLU A 1 166 ? 6.457 -15.006 -7.260 1.00 91.06 166 GLU A N 1
ATOM 1265 C CA . GLU A 1 166 ? 6.139 -15.359 -8.645 1.00 91.06 166 GLU A CA 1
ATOM 1266 C C . GLU A 1 166 ? 5.638 -14.147 -9.445 1.00 91.06 166 GLU A C 1
ATOM 1268 O O . GLU A 1 166 ? 6.033 -13.972 -10.598 1.00 91.06 166 GLU A O 1
ATOM 1273 N N . ASP A 1 167 ? 4.852 -13.259 -8.827 1.00 91.69 167 ASP A N 1
ATOM 1274 C CA . ASP A 1 167 ? 4.394 -12.015 -9.460 1.00 91.69 167 ASP A CA 1
ATOM 1275 C C . ASP A 1 167 ? 5.579 -11.089 -9.757 1.00 91.69 167 ASP A C 1
ATOM 1277 O O . ASP A 1 167 ? 5.668 -10.485 -10.827 1.00 91.69 167 ASP A O 1
ATOM 1281 N N . MET A 1 168 ? 6.547 -11.030 -8.836 1.00 88.75 168 MET A N 1
ATOM 1282 C CA . MET A 1 168 ? 7.768 -10.243 -9.022 1.00 88.75 168 MET A CA 1
ATOM 1283 C C . MET A 1 168 ? 8.631 -10.805 -10.153 1.00 88.75 168 MET A C 1
ATOM 1285 O O . MET A 1 168 ? 9.159 -10.044 -10.966 1.00 88.75 168 MET A O 1
ATOM 1289 N N . GLN A 1 169 ? 8.761 -12.129 -10.243 1.00 92.19 169 GLN A N 1
ATOM 1290 C CA . GLN A 1 169 ? 9.460 -12.781 -11.353 1.00 92.19 169 GLN A CA 1
ATOM 1291 C C . GLN A 1 169 ? 8.758 -12.514 -12.688 1.00 92.19 169 GLN A C 1
ATOM 1293 O O . GLN A 1 169 ? 9.422 -12.207 -13.680 1.00 92.19 169 GLN A O 1
ATOM 1298 N N . HIS A 1 170 ? 7.427 -12.571 -12.707 1.00 93.12 170 HIS A N 1
ATOM 1299 C CA . HIS A 1 170 ? 6.635 -12.292 -13.899 1.00 93.12 170 HIS A CA 1
ATOM 1300 C C . HIS A 1 170 ? 6.772 -10.835 -14.363 1.00 93.12 170 HIS A C 1
ATOM 1302 O O . HIS A 1 170 ? 6.985 -10.586 -15.553 1.00 93.12 170 HIS A O 1
ATOM 1308 N N . LEU A 1 171 ? 6.746 -9.874 -13.436 1.00 92.81 171 LEU A N 1
ATOM 1309 C CA . LEU A 1 171 ? 7.005 -8.466 -13.737 1.00 92.81 171 LEU A CA 1
ATOM 1310 C C . LEU A 1 171 ? 8.392 -8.272 -14.366 1.00 92.81 171 LEU A C 1
ATOM 1312 O O . LEU A 1 171 ? 8.518 -7.594 -15.386 1.00 92.81 171 LEU A O 1
ATOM 1316 N N . LEU A 1 172 ? 9.432 -8.878 -13.786 1.00 93.94 172 LEU A N 1
ATOM 1317 C CA . LEU A 1 172 ? 10.797 -8.789 -14.314 1.00 93.94 172 LEU A CA 1
ATOM 1318 C C . LEU A 1 172 ? 10.907 -9.386 -15.721 1.00 93.94 172 LEU A C 1
ATOM 1320 O O . LEU A 1 172 ? 11.576 -8.804 -16.574 1.00 93.94 172 LEU A O 1
ATOM 1324 N N . HIS A 1 173 ? 10.223 -10.500 -15.978 1.00 95.88 173 HIS A N 1
ATOM 1325 C CA . HIS A 1 173 ? 10.158 -11.098 -17.307 1.00 95.88 173 HIS A CA 1
ATOM 1326 C C . HIS A 1 173 ? 9.487 -10.158 -18.321 1.00 95.88 173 HIS A C 1
ATOM 1328 O O . HIS A 1 173 ? 10.052 -9.894 -19.380 1.00 95.88 173 HIS A O 1
ATOM 1334 N N . CYS A 1 174 ? 8.348 -9.556 -17.965 1.00 96.12 174 CYS A N 1
ATOM 1335 C CA . CYS A 1 174 ? 7.676 -8.573 -18.818 1.00 96.12 174 CYS A CA 1
ATOM 1336 C C . CYS A 1 174 ? 8.572 -7.360 -19.116 1.00 96.12 174 CYS A C 1
ATOM 1338 O O . CYS A 1 174 ? 8.615 -6.891 -20.251 1.00 96.12 174 CYS A O 1
ATOM 1340 N N . ILE A 1 175 ? 9.315 -6.862 -18.122 1.00 95.00 175 ILE A N 1
ATOM 1341 C CA . ILE A 1 175 ? 10.271 -5.758 -18.306 1.00 95.00 175 ILE A CA 1
ATOM 1342 C C . ILE A 1 175 ? 11.376 -6.152 -19.292 1.00 95.00 175 ILE A C 1
ATOM 1344 O O . ILE A 1 175 ? 11.719 -5.351 -20.159 1.00 95.00 175 ILE A O 1
ATOM 1348 N N . GLN A 1 176 ? 11.915 -7.370 -19.192 1.00 95.31 176 GLN A N 1
ATOM 1349 C CA . GLN A 1 176 ? 12.938 -7.864 -20.118 1.00 95.31 176 GLN A CA 1
ATOM 1350 C C . GLN A 1 176 ? 12.431 -7.906 -21.560 1.00 95.31 176 GLN A C 1
ATOM 1352 O O . GLN A 1 176 ? 13.118 -7.415 -22.455 1.00 95.31 176 GLN A O 1
ATOM 1357 N N . GLU A 1 177 ? 11.228 -8.440 -21.779 1.00 97.12 177 GLU A N 1
ATOM 1358 C CA . GLU A 1 177 ? 10.603 -8.483 -23.104 1.00 97.12 177 GLU A CA 1
ATOM 1359 C C . GLU A 1 177 ? 10.366 -7.079 -23.664 1.00 97.12 177 GLU A C 1
ATOM 1361 O O . GLU A 1 177 ? 10.741 -6.795 -24.796 1.00 97.12 177 GLU A O 1
ATOM 1366 N N . VAL A 1 178 ? 9.817 -6.166 -22.856 1.00 97.19 178 VAL A N 1
ATOM 1367 C CA . VAL A 1 178 ? 9.570 -4.783 -23.290 1.00 97.19 178 VAL A CA 1
ATOM 1368 C C . VAL A 1 178 ? 10.876 -4.063 -23.626 1.00 97.19 178 VAL A C 1
ATOM 1370 O O . VAL A 1 178 ? 10.944 -3.364 -24.635 1.00 97.19 178 VAL A O 1
ATOM 1373 N N . CYS A 1 179 ? 11.933 -4.242 -22.829 1.00 95.25 179 CYS A N 1
ATOM 1374 C CA . CYS A 1 179 ? 13.249 -3.699 -23.158 1.00 95.25 179 CYS A CA 1
ATOM 1375 C C . CYS A 1 179 ? 13.779 -4.267 -24.481 1.00 95.25 179 CYS A C 1
ATOM 1377 O O . CYS A 1 179 ? 14.260 -3.492 -25.308 1.00 95.25 179 CYS A O 1
ATOM 1379 N N . ALA A 1 180 ? 13.649 -5.576 -24.712 1.00 94.62 180 ALA A N 1
ATOM 1380 C CA . ALA A 1 180 ? 14.059 -6.207 -25.965 1.00 94.62 180 ALA A CA 1
ATOM 1381 C C . ALA A 1 180 ? 13.275 -5.656 -27.171 1.00 94.62 180 ALA A C 1
ATOM 1383 O O . ALA A 1 180 ? 13.889 -5.274 -28.168 1.00 94.62 180 ALA A O 1
ATOM 1384 N N . ASP A 1 181 ? 11.951 -5.516 -27.053 1.00 96.12 181 ASP A N 1
ATOM 1385 C CA . ASP A 1 181 ? 11.076 -4.952 -28.091 1.00 96.12 181 ASP A CA 1
ATOM 1386 C C . ASP A 1 181 ? 11.409 -3.488 -28.417 1.00 96.12 181 ASP A C 1
ATOM 1388 O O . ASP A 1 181 ? 11.246 -3.036 -29.552 1.00 96.12 181 ASP A O 1
ATOM 1392 N N . MET A 1 182 ? 11.878 -2.736 -27.420 1.00 95.88 182 MET A N 1
ATOM 1393 C CA . MET A 1 182 ? 12.335 -1.353 -27.570 1.00 95.88 182 MET A CA 1
ATOM 1394 C C . MET A 1 182 ? 13.792 -1.251 -28.058 1.00 95.88 182 MET A C 1
ATOM 1396 O O . MET A 1 182 ? 14.307 -0.144 -28.218 1.00 95.88 182 MET A O 1
ATOM 1400 N N . GLY A 1 183 ? 14.485 -2.374 -28.275 1.00 94.94 183 GLY A N 1
ATOM 1401 C CA . GLY A 1 183 ? 15.896 -2.393 -28.669 1.00 94.94 183 GLY A CA 1
ATOM 1402 C C . GLY A 1 183 ? 16.849 -1.909 -27.570 1.00 94.94 183 GLY A C 1
ATOM 1403 O O . GLY A 1 183 ? 17.929 -1.396 -27.866 1.00 94.94 183 GLY A O 1
ATOM 1404 N N . ILE A 1 184 ? 16.449 -2.031 -26.304 1.00 93.94 184 ILE A N 1
ATOM 1405 C CA . ILE A 1 184 ? 17.237 -1.645 -25.133 1.00 93.94 184 ILE A CA 1
ATOM 1406 C C . ILE A 1 184 ? 17.968 -2.888 -24.606 1.00 93.94 184 ILE A C 1
ATOM 1408 O O . ILE A 1 184 ? 17.318 -3.825 -24.134 1.00 93.94 184 ILE A O 1
ATOM 1412 N N . PRO A 1 185 ? 19.311 -2.926 -24.646 1.00 89.62 185 PRO A N 1
ATOM 1413 C CA . PRO A 1 185 ? 20.063 -4.073 -24.162 1.00 89.62 185 PRO A CA 1
ATOM 1414 C C . PRO A 1 185 ? 20.014 -4.161 -22.633 1.00 89.62 185 PRO A C 1
ATOM 1416 O O . PRO A 1 185 ? 20.129 -3.154 -21.931 1.00 89.62 185 PRO A O 1
ATOM 1419 N N . LEU A 1 186 ? 19.909 -5.387 -22.120 1.00 86.50 186 LEU A N 1
ATOM 1420 C CA . LEU A 1 186 ? 20.050 -5.697 -20.700 1.00 86.50 186 LEU A CA 1
ATOM 1421 C C . LEU A 1 186 ? 21.275 -6.615 -20.487 1.00 86.50 186 LEU A C 1
ATOM 1423 O O . LEU A 1 186 ? 21.434 -7.574 -21.242 1.00 86.50 186 LEU A O 1
ATOM 1427 N N . PRO A 1 187 ? 22.131 -6.366 -19.473 1.00 85.69 187 PRO A N 1
ATOM 1428 C CA . PRO A 1 187 ? 22.090 -5.215 -18.571 1.00 85.69 187 PRO A CA 1
ATOM 1429 C C . PRO A 1 187 ? 22.432 -3.908 -19.303 1.00 85.69 187 PRO A C 1
ATOM 1431 O O . PRO A 1 187 ? 23.217 -3.898 -20.252 1.00 85.69 187 PRO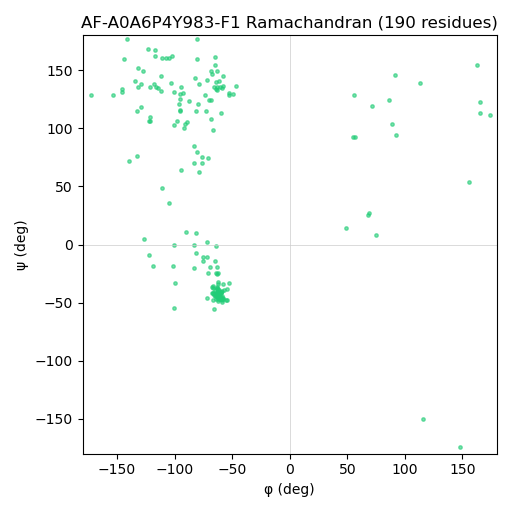 A O 1
ATOM 1434 N N . LEU A 1 188 ? 21.846 -2.800 -18.843 1.00 77.88 188 LEU A N 1
ATOM 1435 C CA . LEU A 1 188 ? 22.195 -1.471 -19.340 1.00 77.88 188 LEU A CA 1
ATOM 1436 C C . LEU A 1 188 ? 23.677 -1.208 -19.070 1.00 77.88 188 LEU A C 1
ATOM 1438 O O . LEU A 1 188 ? 24.170 -1.463 -17.970 1.00 77.88 188 LEU A O 1
ATOM 1442 N N . LYS A 1 189 ? 24.387 -0.673 -20.063 1.00 74.69 189 LYS A N 1
ATOM 1443 C CA . LYS A 1 189 ? 25.735 -0.153 -19.840 1.00 74.69 189 LYS A CA 1
ATOM 1444 C C . LYS A 1 189 ? 25.594 1.142 -19.052 1.00 74.69 189 LYS A C 1
ATOM 1446 O O . LYS A 1 189 ? 25.015 2.097 -19.555 1.00 74.69 189 LYS A O 1
ATOM 1451 N N . THR A 1 190 ? 26.083 1.170 -17.820 1.00 58.94 190 THR A N 1
ATOM 1452 C CA . THR A 1 190 ? 26.185 2.414 -17.060 1.00 58.94 190 THR A CA 1
ATOM 1453 C C . THR A 1 190 ? 27.244 3.300 -17.704 1.00 58.94 190 THR A C 1
ATOM 1455 O O . THR A 1 190 ? 28.388 2.876 -17.872 1.00 58.94 190 THR A O 1
ATOM 1458 N N . SER A 1 191 ? 26.864 4.524 -18.065 1.00 57.31 191 SER A N 1
ATOM 1459 C CA . SER A 1 191 ? 27.811 5.601 -18.341 1.00 57.31 191 SER A CA 1
ATOM 1460 C C . SER A 1 191 ? 28.630 5.831 -17.063 1.00 57.31 191 SER A C 1
ATOM 1462 O O . SER A 1 191 ? 28.060 6.157 -16.021 1.00 57.31 191 SER A O 1
ATOM 1464 N N . SER A 1 192 ? 29.931 5.534 -17.117 1.00 42.38 192 SER A N 1
ATOM 1465 C CA . SER A 1 192 ? 30.907 5.764 -16.039 1.00 42.38 192 SER A CA 1
ATOM 1466 C C . SER A 1 192 ? 31.096 7.243 -15.741 1.00 42.38 192 SER A C 1
ATOM 1468 O O . SER A 1 192 ? 31.200 7.992 -16.739 1.00 42.38 192 SER A O 1
#

Foldseek 3Di:
DDDDDDDDDDDDDYDDDDDDDDPPPDDPDDDADPDPDDGDDDPVVVVVVVDDDDCPDPVNVVVVVVVFVVVCVVVVHDPVVDTDDDDPDDPVVVVCVCCVVPPDPPDDPPDPCPPFKDKDAFAPDPLDDVVQLQVQCVVVVHHWAFDDPDPTGITIDGPDDPDDPVNVVVSVVSSCVSCVVSVHDPPRDDDD

pLDDT: mean 77.09, std 19.32, range [30.78, 97.19]

Mean predicted aligned error: 16.46 Å